Protein AF-A0A1F2Q9X8-F1 (afdb_monomer_lite)

Foldseek 3Di:
DQDADDDPPDDDFQAWEKKKKKKFFKWFADVVLRDIDTDIWIWIFGQDPQDTDLVPIDTADCVPPVHDPPDPDPSRYDDDYDDDPVNQVVSVVSNLVPDFFKKKAQPVVSDIDDSPDDLVNQLVVQLVVVQVVCVVVVHDPPDSVVSSVSSNPMDMGTDDPVRMDTPDMDMDMDIGRVPDDHDHPPPPPVPPPDDDDDD

pLDDT: mean 77.61, std 18.29, range [26.11, 95.06]

Secondary structure (DSSP, 8-state):
-PPP----SSSPPS-EEEEEEEEEEEEEEEGGGTEEEEEEEEEEEEEETTEE-GGG-EE--HHHH----SSPPGGGB-S-----HHHHHHHHHHHHHH---EEEEETTTTEEPPTT--HHHHHHHHHHHHHHHHHHTT-----HHHHHHHHH--EEEEPPGGGEEEEEEEEEEEEEETT----PPPP-GGG--------

Radius of gyration: 21.14 Å; chains: 1; bounding box: 53×51×53 Å

Sequence (199 aa):
MPRVVSTPAGTPPTSYRPWVEVAALVRMSIATWGSSDETWVHWAVPVVEETLNPDGAVPFDPGRRAAFPGDPAPELRGGEVTIDESIAAGLCQALHERWEPQVHYHPVLRLGSRLDESGEEFRQRCASVFSRVARERGGAASDHEARARLAAAFESRAVTGNELEVLHWRVGVGWYPAGVGPAPAPRDPLMHDEPGAGA

Structure (mmCIF, N/CA/C/O backbone):
data_AF-A0A1F2Q9X8-F1
#
_entry.id   AF-A0A1F2Q9X8-F1
#
loop_
_atom_site.group_PDB
_atom_site.id
_atom_site.type_symbol
_atom_site.label_atom_id
_atom_site.label_alt_id
_atom_site.label_comp_id
_atom_site.label_asym_id
_atom_site.label_entity_id
_atom_site.label_seq_id
_atom_site.pdbx_PDB_ins_code
_atom_site.Cartn_x
_atom_site.Cartn_y
_atom_site.Cartn_z
_atom_site.occupancy
_atom_site.B_iso_or_equiv
_atom_site.auth_seq_id
_atom_site.auth_comp_id
_atom_site.auth_asym_id
_atom_site.auth_atom_id
_atom_site.pdbx_PDB_model_num
ATOM 1 N N . MET A 1 1 ? -6.961 -9.942 -18.132 1.00 26.11 1 MET A N 1
ATOM 2 C CA . MET A 1 1 ? -7.199 -9.203 -19.391 1.00 26.11 1 MET A CA 1
ATOM 3 C C . MET A 1 1 ? -6.976 -7.729 -19.110 1.00 26.11 1 MET A C 1
ATOM 5 O O . MET A 1 1 ? -7.612 -7.251 -18.174 1.00 26.11 1 MET A O 1
ATOM 9 N N . PRO A 1 2 ? -6.076 -7.028 -19.818 1.00 29.62 2 PRO A N 1
ATOM 10 C CA . PRO A 1 2 ? -5.866 -5.607 -19.572 1.00 29.62 2 PRO A CA 1
ATOM 11 C C . PRO A 1 2 ? -7.130 -4.843 -19.980 1.00 29.62 2 PRO A C 1
ATOM 13 O O . PRO A 1 2 ? -7.636 -5.020 -21.089 1.00 29.62 2 PRO A O 1
ATOM 16 N N . ARG A 1 3 ? -7.679 -4.057 -19.050 1.00 29.89 3 ARG A N 1
ATOM 17 C CA . ARG A 1 3 ? -8.812 -3.158 -19.290 1.00 29.89 3 ARG A CA 1
ATOM 18 C C . ARG A 1 3 ? -8.293 -1.872 -19.936 1.00 29.89 3 ARG A C 1
ATOM 20 O O . ARG A 1 3 ? -7.315 -1.294 -19.480 1.00 29.89 3 ARG A O 1
ATOM 27 N N . VAL A 1 4 ? -8.967 -1.444 -20.998 1.00 30.84 4 VAL A N 1
ATOM 28 C CA . VAL A 1 4 ? -8.785 -0.146 -21.665 1.00 30.84 4 VAL A CA 1
ATOM 29 C C . VAL A 1 4 ? -9.334 0.968 -20.753 1.00 30.84 4 VAL A C 1
ATOM 31 O O . VAL A 1 4 ? -10.353 0.737 -20.103 1.00 30.84 4 VAL A O 1
ATOM 34 N N . VAL A 1 5 ? -8.710 2.158 -20.719 1.00 38.91 5 VAL A N 1
ATOM 35 C CA . VAL A 1 5 ? -9.303 3.459 -21.139 1.00 38.91 5 VAL A CA 1
ATOM 36 C C . VAL A 1 5 ? -8.500 4.687 -20.645 1.00 38.91 5 VAL A C 1
ATOM 38 O O . VAL A 1 5 ? -8.197 4.836 -19.467 1.00 38.91 5 VAL A O 1
ATOM 41 N N . SER A 1 6 ? -8.290 5.590 -21.616 1.00 33.72 6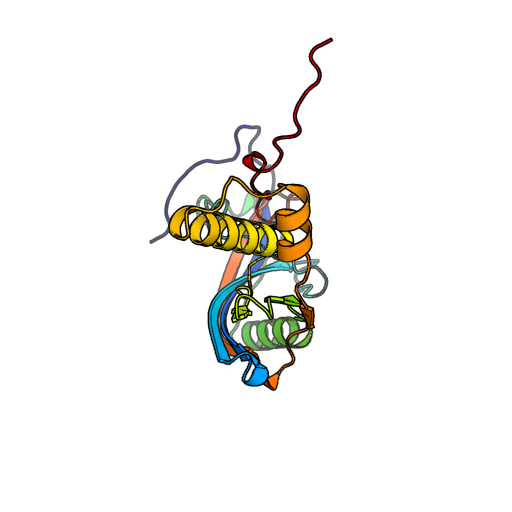 SER A N 1
ATOM 42 C CA . SER A 1 6 ? -7.906 7.015 -21.602 1.00 33.72 6 SER A CA 1
ATOM 43 C C . SER A 1 6 ? -6.490 7.410 -21.170 1.00 33.72 6 SER A C 1
ATOM 45 O O . SER A 1 6 ? -6.178 7.520 -19.989 1.00 33.72 6 SER A O 1
ATOM 47 N N . THR A 1 7 ? -5.688 7.781 -22.174 1.00 45.12 7 THR A N 1
ATOM 48 C CA . THR A 1 7 ? -4.652 8.816 -22.066 1.00 45.12 7 THR A CA 1
ATOM 49 C C . THR A 1 7 ? -5.160 9.999 -21.226 1.00 45.12 7 THR A C 1
ATOM 51 O O . THR A 1 7 ? -6.318 10.395 -21.397 1.00 45.12 7 THR A O 1
ATOM 54 N N . PRO A 1 8 ? -4.337 10.594 -20.341 1.00 46.47 8 PRO A N 1
ATOM 55 C CA . PRO A 1 8 ? -4.728 11.814 -19.645 1.00 46.47 8 PRO A CA 1
ATOM 56 C C . PRO A 1 8 ? -5.152 12.874 -20.668 1.00 46.47 8 PRO A C 1
ATOM 58 O O . PRO A 1 8 ? -4.522 13.015 -21.717 1.00 46.47 8 PRO A O 1
ATOM 61 N N . ALA A 1 9 ? -6.237 13.597 -20.383 1.00 49.91 9 ALA A N 1
ATOM 62 C CA . ALA A 1 9 ? -6.675 14.715 -21.209 1.00 49.91 9 ALA A CA 1
ATOM 63 C C . ALA A 1 9 ? -5.534 15.745 -21.291 1.00 49.91 9 ALA A C 1
ATOM 65 O O . ALA A 1 9 ? -5.211 16.392 -20.297 1.00 49.91 9 ALA A O 1
ATOM 66 N N . GLY A 1 10 ? -4.885 15.852 -22.451 1.00 60.56 10 GLY A N 1
ATOM 67 C CA . GLY A 1 10 ? -3.727 16.722 -22.636 1.00 60.56 10 GLY A CA 1
ATOM 68 C C . GLY A 1 10 ? -2.821 16.297 -23.788 1.00 60.56 10 GLY A C 1
ATOM 69 O O . GLY A 1 10 ? -3.144 15.400 -24.569 1.00 60.56 10 GLY A O 1
ATOM 70 N N . THR A 1 11 ? -1.679 16.974 -23.895 1.00 63.84 11 THR A N 1
ATOM 71 C CA . THR A 1 11 ? -0.637 16.654 -24.875 1.00 63.84 11 THR A CA 1
ATOM 72 C C . THR A 1 11 ? -0.064 15.264 -24.582 1.00 63.84 11 THR A C 1
ATOM 74 O O . THR A 1 11 ? 0.320 15.007 -23.438 1.00 63.84 11 THR A O 1
ATOM 77 N N . PRO A 1 12 ? 0.018 14.364 -25.578 1.00 69.81 12 PRO A N 1
ATOM 78 C CA . PRO A 1 12 ? 0.614 13.051 -25.383 1.00 69.81 12 PRO A CA 1
ATOM 79 C C . PRO A 1 12 ? 2.075 13.181 -24.915 1.00 69.81 12 PRO A C 1
ATOM 81 O O . PRO A 1 12 ? 2.803 14.036 -25.430 1.00 69.81 12 PRO A O 1
ATOM 84 N N . PRO A 1 13 ? 2.523 12.347 -23.959 1.00 74.31 13 PRO A N 1
ATOM 85 C CA . PRO A 1 13 ? 3.913 12.329 -23.522 1.00 74.31 13 PRO A CA 1
ATOM 86 C C . PRO A 1 13 ? 4.869 12.064 -24.684 1.00 74.31 13 PRO A C 1
ATOM 88 O O . PRO A 1 13 ? 4.611 11.209 -25.530 1.00 74.31 13 PRO A O 1
ATOM 91 N N . THR A 1 14 ? 6.003 12.760 -24.687 1.00 83.50 14 THR A N 1
ATOM 92 C CA . THR A 1 14 ? 7.073 12.573 -25.680 1.00 83.50 14 THR A CA 1
ATOM 93 C C . THR A 1 14 ? 8.044 11.453 -25.310 1.00 83.50 14 THR A C 1
ATOM 95 O O . THR A 1 14 ? 8.838 11.038 -26.145 1.00 83.50 14 THR A O 1
ATOM 98 N N . SER A 1 15 ? 8.003 10.966 -24.066 1.00 86.75 15 SER A N 1
ATOM 99 C CA . SER A 1 15 ? 8.780 9.814 -23.602 1.00 86.75 15 SER A CA 1
ATOM 100 C C . SER A 1 15 ? 8.161 9.184 -22.354 1.00 86.75 15 SER A C 1
ATOM 102 O O . SER A 1 15 ? 7.443 9.846 -21.597 1.00 86.75 15 SER A O 1
ATOM 104 N N . TYR A 1 16 ? 8.471 7.908 -22.137 1.00 86.44 16 TYR A N 1
ATOM 105 C CA . TYR A 1 16 ? 8.069 7.121 -20.976 1.00 86.44 16 TYR A CA 1
ATOM 106 C C . TYR A 1 16 ? 9.296 6.513 -20.294 1.00 86.44 16 TYR A C 1
ATOM 108 O O . TYR A 1 16 ? 10.281 6.188 -20.954 1.00 86.44 16 TYR A O 1
ATOM 116 N N . ARG A 1 17 ? 9.238 6.334 -18.975 1.00 86.94 17 ARG A N 1
ATOM 117 C CA . ARG A 1 17 ? 10.251 5.637 -18.174 1.00 86.94 17 ARG A CA 1
ATOM 118 C C . ARG A 1 17 ? 9.634 4.403 -17.514 1.00 86.94 17 ARG A C 1
ATOM 120 O O . ARG A 1 17 ? 8.474 4.479 -17.093 1.00 86.94 17 ARG A O 1
ATOM 127 N N . PRO A 1 18 ? 10.378 3.294 -17.407 1.00 88.31 18 PRO A N 1
ATOM 128 C CA . PRO A 1 18 ? 9.877 2.115 -16.729 1.00 88.31 18 PRO A CA 1
ATOM 129 C C . PRO A 1 18 ? 9.867 2.323 -15.209 1.00 88.31 18 PRO A C 1
ATOM 131 O O . PRO A 1 18 ? 10.746 2.967 -14.635 1.00 88.31 18 PRO A O 1
ATOM 134 N N . TRP A 1 19 ? 8.860 1.749 -14.568 1.00 89.94 19 TRP A N 1
ATOM 135 C CA . TRP A 1 19 ? 8.753 1.540 -13.128 1.00 89.94 19 TRP A CA 1
ATOM 136 C C . TRP A 1 19 ? 8.432 0.069 -12.892 1.00 89.94 19 TRP A C 1
ATOM 138 O O . TRP A 1 19 ? 7.758 -0.559 -13.709 1.00 89.94 19 TRP A O 1
ATOM 148 N N . VAL A 1 20 ? 8.884 -0.480 -11.771 1.00 90.81 20 VAL A N 1
ATOM 149 C CA . VAL A 1 20 ? 8.505 -1.831 -11.353 1.00 90.81 20 VAL A CA 1
ATOM 150 C C . VAL A 1 20 ? 7.366 -1.745 -10.357 1.00 90.81 20 VAL A C 1
ATOM 152 O O . VAL A 1 20 ? 7.518 -1.204 -9.266 1.00 90.81 20 VAL A O 1
ATOM 155 N N . GLU A 1 21 ? 6.217 -2.275 -10.743 1.00 90.38 21 GLU A N 1
ATOM 156 C CA . GLU A 1 21 ? 5.037 -2.376 -9.900 1.00 90.38 21 GLU A CA 1
ATOM 157 C C . GLU A 1 21 ? 5.093 -3.677 -9.107 1.00 90.38 21 GLU A C 1
ATOM 159 O O . GLU A 1 21 ? 5.228 -4.764 -9.669 1.00 90.38 21 GLU A O 1
ATOM 164 N N . VAL A 1 22 ? 4.970 -3.562 -7.791 1.00 91.75 22 VAL A N 1
ATOM 165 C CA . VAL A 1 22 ? 4.946 -4.673 -6.848 1.00 91.75 22 VAL A CA 1
ATOM 166 C C . VAL A 1 22 ? 3.608 -4.655 -6.127 1.00 91.75 22 VAL A C 1
ATOM 168 O O . VAL A 1 22 ? 3.220 -3.643 -5.548 1.00 91.75 22 VAL A O 1
ATOM 171 N N . ALA A 1 23 ? 2.900 -5.778 -6.149 1.00 91.50 23 ALA A N 1
ATOM 172 C CA . ALA A 1 23 ? 1.697 -5.993 -5.362 1.00 91.50 23 ALA A CA 1
ATOM 173 C C . ALA A 1 23 ? 1.901 -7.180 -4.423 1.00 91.50 23 ALA A C 1
ATOM 175 O O . ALA A 1 23 ? 2.377 -8.234 -4.850 1.00 91.50 23 ALA A O 1
ATOM 176 N N . ALA A 1 24 ? 1.495 -7.028 -3.167 1.00 91.81 24 ALA A N 1
ATOM 177 C CA . ALA A 1 24 ? 1.536 -8.098 -2.184 1.00 91.81 24 ALA A CA 1
ATOM 178 C C . ALA A 1 24 ? 0.155 -8.315 -1.578 1.00 91.81 24 ALA A C 1
ATOM 180 O O . ALA A 1 24 ? -0.493 -7.357 -1.160 1.00 91.81 24 ALA A O 1
ATOM 181 N N . LEU A 1 25 ? -0.279 -9.572 -1.510 1.00 92.19 25 LEU A N 1
ATOM 182 C CA . LEU A 1 25 ? -1.383 -9.956 -0.640 1.00 92.19 25 LEU A CA 1
ATOM 183 C C . LEU A 1 25 ? -0.800 -10.219 0.741 1.00 92.19 25 LEU A C 1
ATOM 185 O O . LEU A 1 25 ? 0.011 -11.134 0.905 1.00 92.19 25 LEU A O 1
ATOM 189 N N . VAL A 1 26 ? -1.214 -9.423 1.717 1.00 92.50 26 VAL A N 1
ATOM 190 C CA . VAL A 1 26 ? -0.676 -9.465 3.073 1.00 92.50 26 VAL A CA 1
ATOM 191 C C . VAL A 1 26 ? -1.793 -9.780 4.042 1.00 92.50 26 VAL A C 1
ATOM 193 O O . VAL A 1 26 ? -2.849 -9.150 4.010 1.00 92.50 26 VAL A O 1
ATOM 196 N N . ARG A 1 27 ? -1.531 -10.736 4.929 1.00 93.19 27 ARG A N 1
ATOM 197 C CA . ARG A 1 27 ? -2.347 -10.990 6.105 1.00 93.19 27 ARG A CA 1
ATOM 198 C C . ARG A 1 27 ? -1.728 -10.288 7.298 1.00 93.19 27 ARG A C 1
ATOM 200 O O . ARG A 1 27 ? -0.599 -10.579 7.685 1.00 93.19 27 ARG A O 1
ATOM 207 N N . MET A 1 28 ? -2.496 -9.404 7.912 1.00 93.31 28 MET A N 1
ATOM 208 C CA . MET A 1 28 ? -2.187 -8.856 9.222 1.00 93.31 28 MET A CA 1
ATOM 209 C C . MET A 1 28 ? -2.896 -9.687 10.291 1.00 93.31 28 MET A C 1
ATOM 211 O O . MET A 1 28 ? -4.086 -9.972 10.166 1.00 93.31 28 MET A O 1
ATOM 215 N N . SER A 1 29 ? -2.192 -10.045 11.364 1.00 92.75 29 SER A N 1
ATOM 216 C CA . SER A 1 29 ? -2.778 -10.723 12.525 1.00 92.75 29 SER A CA 1
ATOM 217 C C . SER A 1 29 ? -2.257 -10.126 13.828 1.00 92.75 29 SER A C 1
ATOM 219 O O . SER A 1 29 ? -1.086 -10.270 14.165 1.00 92.75 29 SER A O 1
ATOM 221 N N . ILE A 1 30 ? -3.147 -9.487 14.593 1.00 91.00 30 ILE A N 1
ATOM 222 C CA . ILE A 1 30 ? -2.820 -8.856 15.876 1.00 91.00 30 ILE A CA 1
ATOM 223 C C . ILE A 1 30 ? -3.586 -9.564 16.989 1.00 91.00 30 ILE A C 1
ATOM 225 O O . ILE A 1 30 ? -4.758 -9.281 17.257 1.00 91.00 30 ILE A O 1
ATOM 229 N N . ALA A 1 31 ? -2.900 -10.489 17.662 1.00 89.38 31 ALA A N 1
ATOM 230 C CA . ALA A 1 31 ? -3.495 -11.353 18.679 1.00 89.38 31 ALA A CA 1
ATOM 231 C C . ALA A 1 31 ? -4.091 -10.568 19.860 1.00 89.38 31 ALA A C 1
ATOM 233 O O . ALA A 1 31 ? -5.178 -10.896 20.329 1.00 89.38 31 ALA A O 1
ATOM 234 N N . THR A 1 32 ? -3.426 -9.498 20.307 1.00 88.81 32 THR A N 1
ATOM 235 C CA . THR A 1 32 ? -3.889 -8.656 21.427 1.00 88.81 32 THR A CA 1
ATOM 236 C C . THR A 1 32 ? -5.201 -7.928 21.136 1.00 88.81 32 THR A C 1
ATOM 238 O O . THR A 1 32 ? -5.925 -7.582 22.067 1.00 88.81 32 THR A O 1
ATOM 241 N N . TRP A 1 33 ? -5.530 -7.719 19.861 1.00 88.75 33 TRP A N 1
ATOM 242 C CA . TRP A 1 33 ? -6.776 -7.090 19.418 1.00 88.75 33 TRP A CA 1
ATOM 243 C C . TRP A 1 33 ? -7.804 -8.109 18.916 1.00 88.75 33 TRP A C 1
ATOM 245 O O . TRP A 1 33 ? -8.942 -7.737 18.643 1.00 88.75 33 TRP A O 1
ATOM 255 N N . GLY A 1 34 ? -7.418 -9.384 18.784 1.00 86.44 34 GLY A N 1
ATOM 256 C CA . GLY A 1 34 ? -8.249 -10.414 18.159 1.00 86.44 34 GLY A CA 1
ATOM 257 C C . GLY A 1 34 ? -8.612 -10.082 16.708 1.00 86.44 34 GLY A C 1
ATOM 258 O O . GLY A 1 34 ? -9.693 -10.448 16.257 1.00 86.44 34 GLY A O 1
ATOM 259 N N . SER A 1 35 ? -7.742 -9.349 16.005 1.00 84.31 35 SER A N 1
ATOM 260 C CA . SER A 1 35 ? -7.996 -8.837 14.656 1.00 84.31 35 SER A CA 1
ATOM 261 C C . SER A 1 35 ? -7.136 -9.569 13.634 1.00 84.31 35 SER A C 1
ATOM 263 O O . SER A 1 35 ? -5.932 -9.733 13.842 1.00 84.31 35 SER A O 1
ATOM 265 N N . SER A 1 36 ? -7.748 -9.965 12.520 1.00 89.38 36 SER A N 1
ATOM 266 C CA . SER A 1 36 ? -7.051 -10.463 11.338 1.00 89.38 36 SER A CA 1
ATOM 267 C C . SER A 1 36 ? -7.702 -9.879 10.092 1.00 89.38 36 SER A C 1
ATOM 269 O O . SER A 1 36 ? -8.929 -9.802 10.023 1.00 89.38 36 SER A O 1
ATOM 271 N N . ASP A 1 37 ? -6.877 -9.425 9.159 1.00 89.69 37 ASP A N 1
ATOM 272 C CA . ASP A 1 37 ? -7.316 -8.792 7.920 1.00 89.69 37 ASP A CA 1
ATOM 273 C C . ASP A 1 37 ? -6.372 -9.175 6.782 1.00 89.69 37 ASP A C 1
ATOM 275 O O . ASP A 1 37 ? -5.172 -9.362 6.998 1.00 89.69 37 ASP A O 1
ATOM 279 N N . GLU A 1 38 ? -6.916 -9.298 5.577 1.00 92.75 38 GLU A N 1
ATOM 280 C CA . GLU A 1 38 ? -6.146 -9.553 4.363 1.00 92.75 38 GLU A CA 1
ATOM 281 C C . GLU A 1 38 ? -6.354 -8.395 3.400 1.00 92.75 38 GLU A C 1
ATOM 283 O O . GLU A 1 38 ? -7.486 -8.084 3.029 1.00 92.75 38 GLU A O 1
ATOM 288 N N . THR A 1 39 ? -5.259 -7.777 2.966 1.00 89.38 39 THR A N 1
ATOM 289 C CA . THR A 1 39 ? -5.324 -6.669 2.017 1.00 89.38 39 THR A CA 1
ATOM 290 C C . THR A 1 39 ? -4.264 -6.785 0.938 1.00 89.38 39 THR A C 1
ATOM 292 O O . THR A 1 39 ? -3.212 -7.405 1.122 1.00 89.38 39 THR A O 1
ATOM 295 N N . TRP A 1 40 ? -4.549 -6.159 -0.197 1.00 88.56 40 TRP A N 1
ATOM 296 C CA . TRP A 1 40 ? -3.552 -5.931 -1.224 1.00 88.56 40 TRP A CA 1
ATOM 297 C C . TRP A 1 40 ? -2.867 -4.595 -0.984 1.00 88.56 40 TRP A C 1
ATOM 299 O O . TRP A 1 40 ? -3.512 -3.555 -0.887 1.00 88.56 40 TRP A O 1
ATOM 309 N N . VAL A 1 41 ? -1.544 -4.634 -0.929 1.00 87.88 41 VAL A N 1
ATOM 310 C CA . VAL A 1 41 ? -0.685 -3.453 -0.854 1.00 87.88 41 VAL A CA 1
ATOM 311 C C . VAL A 1 41 ? 0.148 -3.356 -2.120 1.00 87.88 41 VAL A C 1
ATOM 313 O O . VAL A 1 41 ? 0.494 -4.366 -2.739 1.00 87.88 41 VAL A O 1
ATOM 316 N N . HIS A 1 42 ? 0.424 -2.125 -2.533 1.00 88.62 42 HIS A N 1
ATOM 317 C CA . HIS A 1 42 ? 0.932 -1.826 -3.862 1.00 88.62 42 HIS A CA 1
ATOM 318 C C . HIS A 1 42 ? 2.014 -0.756 -3.789 1.00 88.62 42 HIS A C 1
ATOM 320 O O . HIS A 1 42 ? 1.795 0.321 -3.233 1.00 88.62 42 HIS A O 1
ATOM 326 N N . TRP A 1 43 ? 3.154 -1.037 -4.412 1.00 90.69 43 TRP A N 1
ATOM 327 C CA . TRP A 1 43 ? 4.267 -0.109 -4.562 1.00 90.69 43 TRP A CA 1
ATOM 328 C C . TRP A 1 43 ? 4.690 -0.025 -6.011 1.00 90.69 43 TRP A C 1
ATOM 330 O O . TRP A 1 43 ? 4.670 -1.017 -6.733 1.00 90.69 43 TRP A O 1
ATOM 340 N N . ALA A 1 44 ? 5.140 1.146 -6.421 1.00 90.44 44 ALA A N 1
ATOM 341 C CA . ALA A 1 44 ? 5.840 1.306 -7.674 1.00 90.44 44 ALA A CA 1
ATOM 342 C C . ALA A 1 44 ? 7.244 1.828 -7.394 1.00 90.44 44 ALA A C 1
ATOM 344 O O . ALA A 1 44 ? 7.433 2.785 -6.643 1.00 90.44 44 ALA A O 1
ATOM 345 N N . VAL A 1 45 ? 8.226 1.171 -7.996 1.00 92.31 45 VAL A N 1
ATOM 346 C CA . VAL A 1 45 ? 9.650 1.366 -7.748 1.00 92.31 45 VAL A CA 1
ATOM 347 C C . VAL A 1 45 ? 10.272 1.995 -8.992 1.00 92.31 45 VAL A C 1
ATOM 349 O O . VAL A 1 45 ? 10.148 1.425 -10.081 1.00 92.31 45 VAL A O 1
ATOM 352 N N . PRO A 1 46 ? 10.922 3.161 -8.875 1.00 91.25 46 PRO A N 1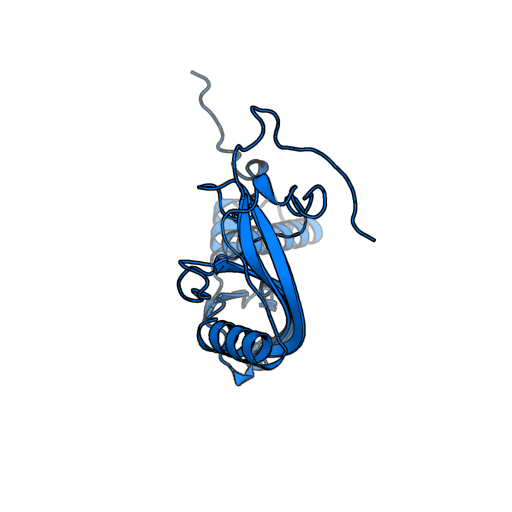
ATOM 353 C CA . PRO A 1 46 ? 11.523 3.813 -10.023 1.00 91.25 46 PRO A CA 1
ATOM 354 C C . PRO A 1 46 ? 12.734 3.030 -10.521 1.00 91.25 46 PRO A C 1
ATOM 356 O O . PRO A 1 46 ? 13.533 2.513 -9.735 1.00 91.25 46 PRO A O 1
ATOM 359 N N . VAL A 1 47 ? 12.890 3.005 -11.843 1.00 90.31 47 VAL A N 1
ATOM 360 C CA . VAL A 1 47 ? 14.126 2.584 -12.501 1.00 90.31 47 VAL A CA 1
ATOM 361 C C . VAL A 1 47 ? 14.931 3.840 -12.824 1.00 90.31 47 VAL A C 1
ATOM 363 O O . VAL A 1 47 ? 14.497 4.686 -13.610 1.00 90.31 47 VAL A O 1
ATOM 366 N N . VAL A 1 48 ? 16.098 3.980 -12.203 1.00 85.44 48 VAL A N 1
ATOM 367 C CA . VAL A 1 48 ? 17.018 5.108 -12.387 1.00 85.44 48 VAL A CA 1
ATOM 368 C C . VAL A 1 48 ? 18.308 4.557 -12.969 1.00 85.44 48 VAL A C 1
ATOM 370 O O . VAL A 1 48 ? 18.909 3.678 -12.364 1.00 85.44 48 VAL A O 1
ATOM 373 N N . GLU A 1 49 ? 18.711 5.045 -14.147 1.00 84.19 49 GLU A N 1
ATOM 374 C CA . GLU A 1 49 ? 19.933 4.576 -14.828 1.00 84.19 49 GLU A CA 1
ATOM 375 C C . GLU A 1 49 ? 19.987 3.037 -14.921 1.00 84.19 49 GLU A C 1
ATOM 377 O O . GLU A 1 49 ? 20.974 2.409 -14.556 1.00 84.19 49 GLU A O 1
ATOM 382 N N . GLU A 1 50 ? 18.868 2.429 -15.341 1.00 82.62 50 GLU A N 1
ATOM 383 C CA . GLU A 1 50 ? 18.697 0.967 -15.490 1.00 82.62 50 GLU A CA 1
ATOM 384 C C . GLU A 1 50 ? 18.767 0.170 -14.173 1.00 82.62 50 GLU A C 1
ATOM 386 O O . GLU A 1 50 ? 18.686 -1.056 -14.172 1.00 82.62 50 GLU A O 1
ATOM 391 N N . THR A 1 51 ? 18.833 0.856 -13.031 1.00 88.00 51 THR A N 1
ATOM 392 C CA . THR A 1 51 ? 18.891 0.248 -11.701 1.00 88.00 51 THR A CA 1
ATOM 393 C C . THR A 1 51 ? 17.590 0.484 -10.941 1.00 88.00 51 THR A C 1
ATOM 395 O O . THR A 1 51 ? 17.011 1.573 -10.972 1.00 88.00 51 THR A O 1
ATOM 398 N N . LEU A 1 52 ? 17.113 -0.540 -10.231 1.00 91.38 52 LEU A N 1
ATOM 399 C CA . LEU A 1 52 ? 15.981 -0.391 -9.320 1.00 91.38 52 LEU A CA 1
ATOM 400 C C . LEU A 1 52 ? 16.377 0.473 -8.131 1.00 91.38 52 LEU A C 1
ATOM 402 O O . LEU A 1 52 ? 17.399 0.226 -7.493 1.00 91.38 52 LEU A O 1
ATOM 406 N N . ASN A 1 53 ? 15.525 1.433 -7.791 1.00 91.94 53 ASN A N 1
ATOM 407 C CA . ASN A 1 53 ? 15.702 2.271 -6.615 1.00 91.94 53 ASN A CA 1
ATOM 408 C C . ASN A 1 53 ? 14.558 2.042 -5.606 1.00 91.94 53 ASN A C 1
ATOM 410 O O . ASN A 1 53 ? 13.580 2.794 -5.618 1.00 91.94 53 ASN A O 1
ATOM 414 N N . PRO A 1 54 ? 14.660 1.026 -4.720 1.00 91.56 54 PRO A N 1
ATOM 415 C CA . PRO A 1 54 ? 13.657 0.754 -3.688 1.00 91.56 54 PRO A CA 1
ATOM 416 C C . PRO A 1 54 ? 13.431 1.922 -2.721 1.00 91.56 54 PRO A C 1
ATOM 418 O O . PRO A 1 54 ? 12.337 2.051 -2.185 1.00 91.56 54 PRO A O 1
ATOM 421 N N . ASP A 1 55 ? 14.424 2.795 -2.517 1.00 89.44 55 ASP A N 1
ATOM 422 C CA . ASP A 1 55 ? 14.280 3.992 -1.675 1.00 89.44 55 ASP A CA 1
ATOM 423 C C . ASP A 1 55 ? 13.349 5.040 -2.294 1.00 89.44 55 ASP A C 1
ATOM 425 O O . ASP A 1 55 ? 12.769 5.863 -1.590 1.00 89.44 55 ASP A O 1
ATOM 429 N N . GLY A 1 56 ? 13.173 4.997 -3.616 1.00 88.88 56 GLY A N 1
ATOM 430 C CA . GLY A 1 56 ? 12.201 5.810 -4.337 1.00 88.88 56 GLY A CA 1
ATOM 431 C C . GLY A 1 56 ? 10.820 5.165 -4.461 1.00 88.88 56 GLY A C 1
ATOM 432 O O . GLY A 1 56 ? 9.995 5.687 -5.211 1.00 88.88 56 GLY A O 1
ATOM 433 N N . ALA A 1 57 ? 10.570 4.026 -3.804 1.00 90.81 57 ALA A N 1
ATOM 434 C CA . ALA A 1 57 ? 9.296 3.326 -3.907 1.00 90.81 57 ALA A CA 1
ATOM 435 C C . ALA A 1 57 ? 8.142 4.186 -3.376 1.00 90.81 57 ALA A C 1
ATOM 437 O O . ALA A 1 57 ? 8.205 4.737 -2.277 1.00 90.81 57 ALA A O 1
ATOM 438 N N . VAL A 1 58 ? 7.057 4.260 -4.145 1.00 87.69 58 VAL A N 1
ATOM 439 C CA . VAL A 1 58 ? 5.850 5.000 -3.762 1.00 87.69 58 VAL A CA 1
ATOM 440 C C . VAL A 1 58 ? 4.658 4.058 -3.641 1.00 87.69 58 VAL A C 1
ATOM 442 O O . VAL A 1 58 ? 4.483 3.194 -4.505 1.00 87.69 58 VAL A O 1
ATOM 445 N N . PRO A 1 59 ? 3.812 4.206 -2.606 1.00 85.38 59 PRO A N 1
ATOM 446 C CA . PRO A 1 59 ? 2.535 3.515 -2.575 1.00 85.38 59 PRO A CA 1
ATOM 447 C C . PRO A 1 59 ? 1.630 4.065 -3.683 1.00 85.38 59 PRO A C 1
ATOM 449 O O . PRO A 1 59 ? 1.589 5.276 -3.924 1.00 85.38 59 PRO A O 1
ATOM 452 N N . PHE A 1 60 ? 0.886 3.190 -4.353 1.00 77.62 60 PHE A N 1
ATOM 453 C CA . PHE A 1 60 ? -0.057 3.593 -5.398 1.00 77.62 60 PHE A CA 1
ATOM 454 C C . PHE A 1 60 ? -1.344 2.773 -5.327 1.00 77.62 60 PHE A C 1
ATOM 456 O O . PHE A 1 60 ? -1.359 1.686 -4.769 1.00 77.62 60 PHE A O 1
ATOM 463 N N . ASP A 1 61 ? -2.432 3.292 -5.893 1.00 72.25 61 ASP A N 1
ATOM 464 C CA . ASP A 1 61 ? -3.671 2.528 -6.056 1.00 72.25 61 ASP A CA 1
ATOM 465 C C . ASP A 1 61 ? -3.776 2.040 -7.509 1.00 72.25 61 ASP A C 1
ATOM 467 O O . ASP A 1 61 ? -3.862 2.869 -8.431 1.00 72.25 61 ASP A O 1
ATOM 471 N N . PRO A 1 62 ? -3.792 0.717 -7.755 1.00 64.75 62 PRO A N 1
ATOM 472 C CA . PRO A 1 62 ? -3.951 0.184 -9.104 1.00 64.75 62 PRO A CA 1
ATOM 473 C C . PRO A 1 62 ? -5.333 0.509 -9.703 1.00 64.75 62 PRO A C 1
ATOM 475 O O . PRO A 1 62 ? -5.494 0.492 -10.923 1.00 64.75 62 PRO A O 1
ATOM 478 N N . GLY A 1 63 ? -6.330 0.834 -8.870 1.00 54.72 63 GLY A N 1
ATOM 479 C CA . GLY A 1 63 ? -7.748 0.966 -9.205 1.00 54.72 63 GLY A CA 1
ATOM 480 C C . GLY A 1 63 ? -8.178 2.237 -9.941 1.00 54.72 63 GLY A C 1
ATOM 481 O O . GLY A 1 63 ? -9.318 2.290 -10.407 1.00 54.72 63 GLY A O 1
ATOM 482 N N . ARG A 1 64 ? -7.316 3.251 -10.110 1.00 45.94 64 ARG A N 1
ATOM 483 C CA . ARG A 1 64 ? -7.678 4.474 -10.869 1.00 45.94 64 ARG A CA 1
ATOM 484 C C . ARG A 1 64 ? -6.647 4.980 -11.877 1.00 45.94 64 ARG A C 1
ATOM 486 O O . ARG A 1 64 ? -6.957 5.918 -12.608 1.00 45.94 64 ARG A O 1
ATOM 493 N N . ARG A 1 65 ? -5.451 4.385 -11.959 1.00 46.38 65 ARG A N 1
ATOM 494 C CA . ARG A 1 65 ? -4.400 4.831 -12.900 1.00 46.38 65 ARG A CA 1
ATOM 495 C C . ARG A 1 65 ? -3.729 3.736 -13.724 1.00 46.38 65 ARG A C 1
ATOM 497 O O . ARG A 1 65 ? -3.007 4.080 -14.653 1.00 46.38 65 ARG A O 1
ATOM 504 N N . ALA A 1 66 ? -3.993 2.453 -13.474 1.00 39.22 66 ALA A N 1
ATOM 505 C CA . ALA A 1 66 ? -3.455 1.382 -14.313 1.00 39.22 66 ALA A CA 1
ATOM 506 C C . ALA A 1 66 ? -4.284 1.220 -15.603 1.00 39.22 66 ALA A C 1
ATOM 508 O O . ALA A 1 66 ? -4.969 0.222 -15.820 1.00 39.22 66 ALA A O 1
ATOM 509 N N . ALA A 1 67 ? -4.241 2.243 -16.455 1.00 48.31 67 ALA A N 1
ATOM 510 C CA . ALA A 1 67 ? -4.718 2.205 -17.829 1.00 48.31 67 ALA A CA 1
ATOM 511 C C . ALA A 1 67 ? -3.586 2.695 -18.738 1.00 48.31 67 ALA A C 1
ATOM 513 O O . ALA A 1 67 ? -3.618 3.810 -19.254 1.00 48.31 67 ALA A O 1
ATOM 514 N N . PHE A 1 68 ? -2.554 1.867 -18.912 1.00 50.62 68 PHE A N 1
ATOM 515 C CA . PHE A 1 68 ? -1.525 2.126 -19.915 1.00 50.62 68 PHE A CA 1
ATOM 516 C C . PHE A 1 68 ? -1.909 1.458 -21.241 1.00 50.62 68 PHE A C 1
ATOM 518 O O . PHE A 1 68 ? -2.406 0.326 -21.236 1.00 50.62 68 PHE A O 1
ATOM 525 N N . PRO A 1 69 ? -1.734 2.147 -22.381 1.00 50.94 69 PRO A N 1
ATOM 526 C CA . PRO A 1 69 ? -2.019 1.614 -23.707 1.00 50.94 69 PRO A CA 1
ATOM 527 C C . PRO A 1 69 ? -0.964 0.568 -24.095 1.00 50.94 69 PRO A C 1
ATOM 529 O O . PRO A 1 69 ? -0.142 0.824 -24.959 1.00 50.94 69 PRO A O 1
ATOM 532 N N . GLY A 1 70 ? -0.952 -0.597 -23.441 1.00 57.91 70 GLY A N 1
ATOM 533 C CA . GLY A 1 70 ? 0.118 -1.581 -23.631 1.00 57.91 70 GLY A CA 1
ATOM 534 C C . GLY A 1 70 ? 1.509 -0.965 -23.440 1.00 57.91 70 GLY A C 1
ATOM 535 O O . GLY A 1 70 ? 1.659 0.075 -22.793 1.00 57.91 70 GLY A O 1
ATOM 536 N N . ASP A 1 71 ? 2.530 -1.597 -24.011 1.00 70.00 71 ASP A N 1
ATOM 537 C CA . ASP A 1 71 ? 3.852 -0.984 -24.032 1.00 70.00 71 ASP A CA 1
ATOM 538 C C . ASP A 1 71 ? 3.870 0.221 -24.990 1.00 70.00 71 ASP A C 1
ATOM 540 O O . ASP A 1 71 ? 3.373 0.110 -26.118 1.00 70.00 71 ASP A O 1
ATOM 544 N N . PRO A 1 72 ? 4.506 1.347 -24.622 1.00 76.44 72 PRO A N 1
ATOM 545 C CA . PRO A 1 72 ? 4.741 2.436 -25.560 1.00 76.44 72 PRO A CA 1
ATOM 546 C C . PRO A 1 72 ? 5.584 1.948 -26.746 1.00 76.44 72 PRO A C 1
ATOM 548 O O . PRO A 1 72 ? 6.345 0.975 -26.641 1.00 76.44 72 PRO A O 1
ATOM 551 N N . ALA A 1 73 ? 5.472 2.642 -27.880 1.00 81.56 73 ALA A N 1
ATOM 552 C CA . ALA A 1 73 ? 6.314 2.372 -29.041 1.00 81.56 73 ALA A CA 1
ATOM 553 C C . ALA A 1 73 ? 7.809 2.459 -28.648 1.00 81.56 73 ALA A C 1
ATOM 555 O O . ALA A 1 73 ? 8.147 3.304 -27.810 1.00 81.56 73 ALA A O 1
ATOM 556 N N . PRO A 1 74 ? 8.699 1.597 -29.182 1.00 83.06 74 PRO A N 1
ATOM 557 C CA . PRO A 1 74 ? 10.108 1.544 -28.776 1.00 83.06 74 PRO A CA 1
ATOM 558 C C . PRO A 1 74 ? 10.821 2.902 -28.790 1.00 83.06 74 PRO A C 1
ATOM 560 O O . PRO A 1 74 ? 11.593 3.198 -27.887 1.00 83.06 74 PRO A O 1
ATOM 563 N N . GLU A 1 75 ? 10.506 3.764 -29.754 1.00 86.81 75 GLU A N 1
ATOM 564 C CA . GLU A 1 75 ? 11.058 5.113 -29.899 1.00 86.81 75 GLU A CA 1
ATOM 565 C C . GLU A 1 75 ? 10.661 6.092 -28.779 1.00 86.81 75 GLU A C 1
ATOM 567 O O . GLU A 1 75 ? 11.321 7.111 -28.590 1.00 86.81 75 GLU A O 1
ATOM 572 N N . LEU A 1 76 ? 9.601 5.790 -28.023 1.00 85.38 76 LEU A N 1
ATOM 573 C CA . LEU A 1 76 ? 9.149 6.583 -26.876 1.00 85.38 76 LEU A CA 1
ATOM 574 C C . LEU A 1 76 ? 9.673 6.028 -25.542 1.00 85.38 76 LEU A C 1
ATOM 576 O O . LEU A 1 76 ? 9.456 6.649 -24.496 1.00 85.38 76 LEU A O 1
ATOM 580 N N . ARG A 1 77 ? 10.332 4.862 -25.549 1.00 86.06 77 ARG A N 1
ATOM 581 C CA . ARG A 1 77 ? 10.876 4.221 -24.347 1.00 86.06 77 ARG A CA 1
ATOM 582 C C . ARG A 1 77 ? 12.204 4.857 -23.973 1.00 86.06 77 ARG A C 1
ATOM 584 O O . ARG A 1 77 ? 13.179 4.805 -24.714 1.00 86.06 77 ARG A O 1
ATOM 591 N N . GLY A 1 78 ? 12.250 5.441 -22.787 1.00 82.31 78 GLY A N 1
ATOM 592 C CA . GLY A 1 78 ? 13.479 5.902 -22.177 1.00 82.31 78 GLY A CA 1
ATOM 593 C C . GLY A 1 78 ? 14.035 4.858 -21.214 1.00 82.31 78 GLY A C 1
ATOM 594 O O . GLY A 1 78 ? 13.646 4.854 -20.046 1.00 82.31 78 GLY A O 1
ATOM 595 N N . GLY A 1 79 ? 15.031 4.090 -21.652 1.00 81.31 79 GLY A N 1
ATOM 596 C CA . GLY A 1 79 ? 15.672 3.043 -20.847 1.00 81.31 79 GLY A CA 1
ATOM 597 C C . GLY A 1 79 ? 14.929 1.709 -20.916 1.00 81.31 79 GLY A C 1
ATOM 598 O O . GLY A 1 79 ? 13.851 1.619 -21.501 1.00 81.31 79 GLY A O 1
ATOM 599 N N . GLU A 1 80 ? 15.515 0.679 -20.319 1.00 78.81 80 GLU A N 1
ATOM 600 C CA . GLU A 1 80 ? 14.971 -0.677 -20.278 1.00 78.81 80 GLU A CA 1
ATOM 601 C C . GLU A 1 80 ? 15.132 -1.250 -18.868 1.00 78.81 80 GLU A C 1
ATOM 603 O O . GLU A 1 80 ? 16.015 -0.844 -18.113 1.00 78.81 80 GLU A O 1
ATOM 608 N N . VAL A 1 81 ? 14.245 -2.167 -18.493 1.00 83.94 81 VAL A N 1
ATOM 609 C CA . VAL A 1 81 ? 14.382 -2.937 -17.261 1.00 83.94 81 VAL A CA 1
ATOM 610 C C . VAL A 1 81 ? 13.999 -4.380 -17.545 1.00 83.94 81 VAL A C 1
ATOM 612 O O . VAL A 1 81 ? 12.937 -4.655 -18.102 1.00 83.94 81 VAL A O 1
ATOM 615 N N . THR A 1 82 ? 14.875 -5.301 -17.160 1.00 84.44 82 THR A N 1
ATOM 616 C CA . THR A 1 82 ? 14.591 -6.736 -17.180 1.00 84.44 82 THR A CA 1
ATOM 617 C C . THR A 1 82 ? 14.487 -7.214 -15.742 1.00 84.44 82 THR A C 1
ATOM 619 O O . THR A 1 82 ? 15.385 -6.966 -14.941 1.00 84.44 82 THR A O 1
ATOM 622 N N . ILE A 1 83 ? 13.381 -7.880 -15.414 1.00 85.81 83 ILE A N 1
ATOM 623 C CA . ILE A 1 83 ? 13.128 -8.425 -14.081 1.00 85.81 83 ILE A CA 1
ATOM 624 C C . ILE A 1 83 ? 13.098 -9.942 -14.189 1.00 85.81 83 ILE A C 1
ATOM 626 O O . ILE A 1 83 ? 12.153 -10.513 -14.732 1.00 85.81 83 ILE A O 1
ATOM 630 N N . ASP A 1 84 ? 14.147 -10.580 -13.681 1.00 91.06 84 ASP A N 1
ATOM 631 C CA . ASP A 1 84 ? 14.161 -12.018 -13.444 1.00 91.06 84 ASP A CA 1
ATOM 632 C C . ASP A 1 84 ? 13.667 -12.351 -12.026 1.00 91.06 84 ASP A C 1
ATOM 634 O O . ASP A 1 84 ? 13.345 -11.472 -11.221 1.00 91.06 84 ASP A O 1
ATOM 638 N N . GLU A 1 85 ? 13.589 -13.645 -11.721 1.00 91.38 85 GLU A N 1
ATOM 639 C CA . GLU A 1 85 ? 13.122 -14.138 -10.425 1.00 91.38 85 GLU A CA 1
ATOM 640 C C . GLU A 1 85 ? 14.005 -13.673 -9.255 1.00 91.38 85 GLU A C 1
ATOM 642 O O . GLU A 1 85 ? 13.486 -13.352 -8.187 1.00 91.38 85 GLU A O 1
ATOM 647 N N . SER A 1 86 ? 15.325 -13.578 -9.449 1.00 94.38 86 SER A N 1
ATOM 648 C CA . SER A 1 86 ? 16.255 -13.166 -8.395 1.00 94.38 86 SER A CA 1
ATOM 649 C C . SER A 1 86 ? 16.109 -11.680 -8.077 1.00 94.38 86 SER A C 1
ATOM 651 O O . SER A 1 86 ? 16.043 -11.309 -6.903 1.00 94.38 86 SER A O 1
ATOM 653 N N . ILE A 1 87 ? 16.005 -10.841 -9.109 1.00 92.62 87 ILE A N 1
ATOM 654 C CA . ILE A 1 87 ? 15.766 -9.404 -8.973 1.00 92.62 87 ILE A CA 1
ATOM 655 C C . ILE A 1 87 ? 14.395 -9.159 -8.335 1.00 92.62 87 ILE A C 1
ATOM 657 O O . ILE A 1 87 ? 14.284 -8.355 -7.409 1.00 92.62 87 ILE A O 1
ATOM 661 N N . ALA A 1 88 ? 13.358 -9.876 -8.781 1.00 92.62 88 ALA A N 1
ATOM 662 C CA . ALA A 1 88 ? 12.019 -9.774 -8.211 1.00 92.62 88 ALA A CA 1
ATOM 663 C C . ALA A 1 88 ? 12.003 -10.149 -6.721 1.00 92.62 88 ALA A C 1
ATOM 665 O O . ALA A 1 88 ? 11.449 -9.403 -5.912 1.00 92.62 88 ALA A O 1
ATOM 666 N N . ALA A 1 89 ? 12.634 -11.266 -6.347 1.00 94.12 89 ALA A N 1
ATOM 667 C CA . ALA A 1 89 ? 12.715 -11.713 -4.959 1.00 94.12 89 ALA A CA 1
ATOM 668 C C . ALA A 1 89 ? 13.477 -10.710 -4.080 1.00 94.12 89 ALA A C 1
ATOM 670 O O . ALA A 1 89 ? 12.982 -10.329 -3.019 1.00 94.12 89 ALA A O 1
ATOM 671 N N . GLY A 1 90 ? 14.635 -10.227 -4.547 1.00 95.06 90 GLY A N 1
ATOM 672 C CA . GLY A 1 90 ? 15.427 -9.222 -3.837 1.00 95.06 90 GLY A CA 1
ATOM 673 C C . GLY A 1 90 ? 14.673 -7.904 -3.651 1.00 95.06 90 GLY A C 1
ATOM 674 O O . GLY A 1 90 ? 14.711 -7.317 -2.571 1.00 95.06 90 GLY A O 1
ATOM 675 N N . LEU A 1 91 ? 13.921 -7.468 -4.667 1.00 94.69 91 LEU A N 1
ATOM 676 C CA . LEU A 1 91 ? 13.075 -6.283 -4.567 1.00 94.69 91 LEU A CA 1
ATOM 677 C C . LEU A 1 91 ? 11.945 -6.468 -3.547 1.00 94.69 91 LEU A C 1
ATOM 679 O O . LEU A 1 91 ? 11.730 -5.595 -2.708 1.00 94.69 91 LEU A O 1
ATOM 683 N N . CYS A 1 92 ? 11.235 -7.597 -3.599 1.00 94.19 92 CYS A N 1
ATOM 684 C CA . CYS A 1 92 ? 10.144 -7.891 -2.667 1.00 94.19 92 CYS A CA 1
ATOM 685 C C . CYS A 1 92 ? 10.644 -7.943 -1.218 1.00 94.19 92 CYS A C 1
ATOM 687 O O . CYS A 1 92 ? 10.015 -7.366 -0.332 1.00 94.19 92 CYS A O 1
ATOM 689 N N . GLN A 1 93 ? 11.801 -8.570 -0.983 1.00 93.50 93 GLN A N 1
ATOM 690 C CA . GLN A 1 93 ? 12.443 -8.588 0.330 1.00 93.50 93 GLN A CA 1
ATOM 691 C C . GLN A 1 93 ? 12.815 -7.173 0.788 1.00 93.50 93 GLN A C 1
ATOM 693 O O . GLN A 1 93 ? 12.456 -6.779 1.895 1.00 93.50 93 GLN A O 1
ATOM 698 N N . ALA A 1 94 ? 13.461 -6.383 -0.074 1.00 93.56 94 ALA A N 1
ATOM 699 C CA . ALA A 1 94 ? 13.860 -5.017 0.255 1.00 93.56 94 ALA A CA 1
ATOM 700 C C . ALA A 1 94 ? 12.667 -4.112 0.597 1.00 93.56 94 ALA A C 1
ATOM 702 O O . ALA A 1 94 ? 12.796 -3.244 1.460 1.00 93.56 94 ALA A O 1
ATOM 703 N N . LEU A 1 95 ? 11.523 -4.297 -0.071 1.00 92.19 95 LEU A N 1
ATOM 704 C CA . LEU A 1 95 ? 10.284 -3.586 0.247 1.00 92.19 95 LEU A CA 1
ATOM 705 C C . LEU A 1 95 ? 9.679 -4.074 1.565 1.00 92.19 95 LEU A C 1
ATOM 707 O O . LEU A 1 95 ? 9.286 -3.252 2.386 1.00 92.19 95 LEU A O 1
ATOM 711 N N . HIS A 1 96 ? 9.637 -5.390 1.788 1.00 89.94 96 HIS A N 1
ATOM 712 C CA . HIS A 1 96 ? 9.104 -5.974 3.017 1.00 89.94 96 HIS A CA 1
ATOM 713 C C . HIS A 1 96 ? 9.882 -5.524 4.262 1.00 89.94 96 HIS A C 1
ATOM 715 O O . HIS A 1 96 ? 9.270 -5.125 5.246 1.00 89.94 96 HIS A O 1
ATOM 721 N N . GLU A 1 97 ? 11.216 -5.517 4.204 1.00 88.69 97 GLU A N 1
ATOM 722 C CA . GLU A 1 97 ? 12.087 -5.121 5.322 1.00 88.69 97 GLU A CA 1
ATOM 723 C C . GLU A 1 97 ? 11.951 -3.644 5.715 1.00 88.69 97 GLU A C 1
ATOM 725 O O . GLU A 1 97 ? 12.206 -3.285 6.862 1.00 88.69 97 GLU A O 1
ATOM 730 N N . ARG A 1 98 ? 11.554 -2.781 4.773 1.00 86.75 98 ARG A N 1
ATOM 731 C CA . ARG A 1 98 ? 11.373 -1.336 5.000 1.00 86.75 98 ARG A CA 1
ATOM 732 C C . ARG A 1 98 ? 9.936 -0.965 5.342 1.00 86.75 98 ARG A C 1
ATOM 734 O O . ARG A 1 98 ? 9.654 0.194 5.645 1.00 86.75 98 ARG A O 1
ATOM 741 N N . TRP A 1 99 ? 9.006 -1.906 5.218 1.00 87.44 99 TRP A N 1
ATOM 742 C CA . TRP A 1 99 ? 7.595 -1.607 5.356 1.00 87.44 99 TRP A CA 1
ATOM 743 C C . TRP A 1 99 ? 7.166 -1.637 6.821 1.00 87.44 99 TRP A C 1
ATOM 745 O O . TRP A 1 99 ? 7.039 -2.692 7.435 1.00 87.44 99 TRP A O 1
ATOM 755 N N . GLU A 1 100 ? 6.887 -0.449 7.358 1.00 86.19 100 GLU A N 1
ATOM 756 C CA . GLU A 1 100 ? 6.417 -0.243 8.732 1.00 86.19 100 GLU A CA 1
ATOM 757 C C . GLU A 1 100 ? 4.985 0.324 8.737 1.00 86.19 100 GLU A C 1
ATOM 759 O O . GLU A 1 100 ? 4.775 1.508 9.034 1.00 86.19 100 GLU A O 1
ATOM 764 N N . PRO A 1 101 ? 3.967 -0.471 8.358 1.00 88.25 101 PRO A N 1
ATOM 765 C CA . PRO A 1 101 ? 2.601 0.025 8.301 1.00 88.25 101 PRO A CA 1
ATOM 766 C C . PRO A 1 101 ? 2.104 0.400 9.699 1.00 88.25 101 PRO A C 1
ATOM 768 O O . PRO A 1 101 ? 2.360 -0.292 10.688 1.00 88.25 101 PRO A O 1
ATOM 771 N N . GLN A 1 102 ? 1.365 1.504 9.766 1.00 91.19 102 GLN A N 1
ATOM 772 C CA . GLN A 1 102 ? 0.693 1.957 10.979 1.00 91.19 102 GLN A CA 1
ATOM 773 C C . GLN A 1 102 ? -0.734 1.434 10.998 1.00 91.19 102 GLN A C 1
ATOM 775 O O . GLN A 1 102 ? -1.437 1.497 9.994 1.00 91.19 102 GLN A O 1
ATOM 780 N N . VAL A 1 103 ? -1.163 0.958 12.160 1.00 92.31 103 VAL A N 1
ATOM 781 C CA . VAL A 1 103 ? -2.518 0.455 12.375 1.00 92.31 103 VAL A CA 1
ATOM 782 C C . VAL A 1 103 ? -3.111 1.037 13.636 1.00 92.31 103 VAL A C 1
ATOM 784 O O . VAL A 1 103 ? -2.400 1.452 14.558 1.00 92.31 103 VAL A O 1
ATOM 787 N N . HIS A 1 104 ? -4.435 1.050 13.670 1.00 93.00 104 HIS A N 1
ATOM 788 C CA . HIS A 1 104 ? -5.205 1.746 14.680 1.00 93.00 104 HIS A CA 1
ATOM 789 C C . HIS A 1 104 ? -6.175 0.801 15.378 1.00 93.00 104 HIS A C 1
ATOM 791 O O . HIS A 1 104 ? -6.725 -0.112 14.764 1.00 93.00 104 HIS A O 1
ATOM 797 N N . TYR A 1 105 ? -6.417 1.032 16.664 1.00 93.06 105 TYR A N 1
ATOM 798 C CA . TYR A 1 105 ? -7.367 0.242 17.434 1.00 93.06 105 TYR A CA 1
ATOM 799 C C . TYR A 1 105 ? -8.187 1.109 18.369 1.00 93.06 105 TYR A C 1
ATOM 801 O O . TYR A 1 105 ? -7.659 1.899 19.149 1.00 93.06 105 TYR A O 1
ATOM 809 N N . HIS A 1 106 ? -9.501 0.932 18.315 1.00 92.94 106 HIS A N 1
ATOM 810 C CA . HIS A 1 106 ? -10.416 1.614 19.207 1.00 92.94 106 HIS A CA 1
ATOM 811 C C . HIS A 1 106 ? -10.801 0.683 20.371 1.00 92.94 106 HIS A C 1
ATOM 813 O O . HIS A 1 106 ? -11.603 -0.232 20.169 1.00 92.94 106 HIS A O 1
ATOM 819 N N . PRO A 1 107 ? -10.352 0.939 21.617 1.00 87.62 107 PRO A N 1
ATOM 820 C CA . PRO A 1 107 ? -10.527 0.002 22.733 1.00 87.62 107 PRO A CA 1
ATOM 821 C C . PRO A 1 107 ? -11.987 -0.179 23.163 1.00 87.62 107 PRO A C 1
ATOM 823 O O . PRO A 1 107 ? -12.413 -1.290 23.474 1.00 87.62 107 PRO A O 1
ATOM 826 N N . VAL A 1 108 ? -12.781 0.897 23.134 1.00 86.31 108 VAL A N 1
ATOM 827 C CA . VAL A 1 108 ? -14.215 0.846 23.478 1.00 86.31 108 VAL A CA 1
ATOM 828 C C . VAL A 1 108 ? -15.035 0.100 22.421 1.00 86.31 108 VAL A C 1
ATOM 830 O O . VAL A 1 108 ? -15.888 -0.710 22.774 1.00 86.31 108 VAL A O 1
ATOM 833 N N . LEU A 1 109 ? -14.782 0.356 21.133 1.00 86.44 109 LEU A N 1
ATOM 834 C CA . LEU A 1 109 ? -15.484 -0.313 20.032 1.00 86.44 109 LEU A CA 1
ATOM 835 C C . LEU A 1 109 ? -14.946 -1.718 19.741 1.00 86.44 109 LEU A C 1
ATOM 837 O O . LEU A 1 109 ? -15.615 -2.478 19.045 1.00 86.44 109 LEU A O 1
ATOM 841 N N . ARG A 1 110 ? -13.754 -2.050 20.256 1.00 89.06 110 ARG A N 1
ATOM 842 C CA . ARG A 1 110 ? -12.985 -3.253 19.915 1.00 89.06 110 ARG A CA 1
ATOM 843 C C . ARG A 1 110 ? -12.847 -3.437 18.405 1.00 89.06 110 ARG A C 1
ATOM 845 O O . ARG A 1 110 ? -13.111 -4.506 17.865 1.00 89.06 110 ARG A O 1
ATOM 852 N N . LEU A 1 111 ? -12.477 -2.351 17.732 1.00 89.75 111 LEU A N 1
ATOM 853 C CA . LEU A 1 111 ? -12.370 -2.286 16.280 1.00 89.75 111 LEU A CA 1
ATOM 854 C C . LEU A 1 111 ? -10.926 -1.977 15.890 1.00 89.75 111 LEU A C 1
ATOM 856 O O . LEU A 1 111 ? -10.381 -0.988 16.372 1.00 89.75 111 LEU A O 1
ATOM 860 N N . GLY A 1 112 ? -10.330 -2.800 15.028 1.00 91.12 112 GLY A N 1
ATOM 861 C CA . GLY A 1 112 ? -9.038 -2.529 14.391 1.00 91.12 112 GLY A CA 1
ATOM 862 C C . GLY A 1 112 ? -9.202 -1.852 13.028 1.00 91.12 112 GLY A C 1
ATOM 863 O O . GLY A 1 112 ? -10.219 -2.055 12.348 1.00 91.12 112 GLY A O 1
ATOM 864 N N . SER A 1 113 ? -8.222 -1.041 12.628 1.00 91.44 113 SER A N 1
ATOM 865 C CA . SER A 1 113 ? -8.110 -0.548 11.256 1.00 91.44 113 SER A CA 1
ATOM 866 C C . SER A 1 113 ? -7.769 -1.681 10.295 1.00 91.44 113 SER A C 1
ATOM 868 O O . SER A 1 113 ? -7.243 -2.720 10.700 1.00 91.44 113 SER A O 1
ATOM 870 N N . ARG A 1 114 ? -8.066 -1.464 9.015 1.00 88.75 114 ARG A N 1
ATOM 871 C CA . ARG A 1 114 ? -7.433 -2.246 7.946 1.00 88.75 114 ARG A CA 1
ATOM 872 C C . ARG A 1 114 ? -5.983 -1.784 7.777 1.00 88.75 114 ARG A C 1
ATOM 874 O O . ARG A 1 114 ? -5.611 -0.720 8.276 1.00 88.75 114 ARG A O 1
ATOM 881 N N . LEU A 1 115 ? -5.168 -2.589 7.106 1.00 86.88 115 LEU A N 1
ATOM 882 C CA . LEU A 1 115 ? -3.738 -2.308 6.924 1.00 86.88 115 LEU A CA 1
ATOM 883 C C . LEU A 1 115 ? -3.468 -1.180 5.907 1.00 86.88 115 LEU A C 1
ATOM 885 O O . LEU A 1 115 ? -2.448 -0.503 5.988 1.00 86.88 115 LEU A O 1
ATOM 889 N N . ASP A 1 116 ? -4.392 -0.969 4.972 1.00 82.31 116 ASP A N 1
ATOM 890 C CA . ASP A 1 116 ? -4.393 0.102 3.969 1.00 82.31 116 ASP A CA 1
ATOM 891 C C . ASP A 1 116 ? -5.224 1.330 4.390 1.00 82.31 116 ASP A C 1
ATOM 893 O O . ASP A 1 116 ? -5.280 2.320 3.665 1.00 82.31 116 ASP A O 1
ATOM 897 N N . GLU A 1 117 ? -5.868 1.283 5.559 1.00 85.94 117 GLU A N 1
ATOM 898 C CA . GLU A 1 117 ? -6.751 2.343 6.044 1.00 85.94 117 GLU A CA 1
ATOM 899 C C . GLU A 1 117 ? -5.973 3.379 6.854 1.00 85.94 117 GLU A C 1
ATOM 901 O O . GLU A 1 117 ? -5.345 3.076 7.871 1.00 85.94 117 GLU A O 1
ATOM 906 N N . SER A 1 118 ? -6.064 4.637 6.435 1.00 86.44 118 SER A N 1
ATOM 907 C CA . SER A 1 118 ? -5.466 5.753 7.157 1.00 86.44 118 SER A CA 1
ATOM 908 C C . SER A 1 118 ? -6.166 6.012 8.496 1.00 86.44 118 SER A C 1
ATOM 910 O O . SER A 1 118 ? -7.351 5.731 8.687 1.00 86.44 118 SER A O 1
ATOM 912 N N . GLY A 1 119 ? -5.465 6.666 9.425 1.00 87.56 119 GLY A N 1
ATOM 913 C CA . GLY A 1 119 ? -6.058 7.070 10.705 1.00 87.56 119 GLY A CA 1
ATOM 914 C C . GLY A 1 119 ? -7.248 8.028 10.570 1.00 87.56 119 GLY A C 1
ATOM 915 O O . GLY A 1 119 ? -8.089 8.108 11.462 1.00 87.56 119 GLY A O 1
ATOM 916 N N . GLU A 1 120 ? -7.364 8.765 9.465 1.00 88.31 120 GLU A N 1
ATOM 917 C CA . GLU A 1 120 ? -8.538 9.595 9.188 1.00 88.31 120 GLU A CA 1
ATOM 918 C C . GLU A 1 120 ? -9.752 8.760 8.775 1.00 88.31 120 GLU A C 1
ATOM 920 O O . GLU A 1 120 ? -10.821 8.907 9.370 1.00 88.31 120 GLU A O 1
ATOM 925 N N . GLU A 1 121 ? -9.575 7.829 7.840 1.00 89.19 121 GLU A N 1
ATOM 926 C CA . GLU A 1 121 ? -10.628 6.896 7.426 1.00 89.19 121 GLU A CA 1
ATOM 927 C C . GLU A 1 121 ? -11.081 6.024 8.601 1.00 89.19 121 GLU A C 1
ATOM 929 O O . GLU A 1 121 ? -12.280 5.837 8.829 1.00 89.19 121 GLU A O 1
ATOM 934 N N . PHE A 1 122 ? -10.135 5.563 9.423 1.00 91.00 122 PHE A N 1
ATOM 935 C CA . PHE A 1 122 ? -10.446 4.807 10.629 1.00 91.00 122 PHE A CA 1
ATOM 936 C C . PHE A 1 122 ? -11.275 5.624 11.632 1.00 91.00 122 PHE A C 1
ATOM 938 O O . PHE A 1 122 ? -12.276 5.125 12.160 1.00 91.00 122 PHE A O 1
ATOM 945 N N . ARG A 1 123 ? -10.928 6.901 11.859 1.00 89.19 123 ARG A N 1
ATOM 946 C CA . ARG A 1 123 ? -11.725 7.821 12.695 1.00 89.19 123 ARG A CA 1
ATOM 947 C C . ARG A 1 123 ? -13.144 7.980 12.171 1.00 89.19 123 ARG A C 1
ATOM 949 O O . ARG A 1 123 ? -14.098 7.882 12.945 1.00 89.19 123 ARG A O 1
ATOM 956 N N . GLN A 1 124 ? -13.295 8.207 10.869 1.00 89.06 124 GLN A N 1
ATOM 957 C CA . GLN A 1 124 ? -14.601 8.361 10.228 1.00 89.06 124 GLN A CA 1
ATOM 958 C C . GLN A 1 124 ? -15.436 7.080 10.365 1.00 89.06 124 GLN A C 1
ATOM 960 O O . GLN A 1 124 ? -16.616 7.137 10.728 1.00 89.06 124 GLN A O 1
ATOM 965 N N . ARG A 1 125 ? -14.814 5.908 10.179 1.00 90.12 125 ARG A N 1
ATOM 966 C CA . ARG A 1 125 ? -15.456 4.605 10.394 1.00 90.12 125 ARG A CA 1
ATOM 967 C C . ARG A 1 125 ? -15.912 4.432 11.845 1.00 90.12 125 ARG A C 1
ATOM 969 O O . ARG A 1 125 ? -17.057 4.039 12.073 1.00 90.12 125 ARG A O 1
ATOM 976 N N . CYS A 1 126 ? -15.085 4.801 12.823 1.00 90.31 126 CYS A N 1
ATOM 977 C CA . CYS A 1 126 ? -15.460 4.776 14.241 1.00 90.31 126 CYS A CA 1
ATOM 978 C C . CYS A 1 126 ? -16.637 5.719 14.549 1.00 90.31 126 CYS A C 1
ATOM 980 O O . CYS A 1 126 ? -17.603 5.312 15.197 1.00 90.31 126 CYS A O 1
ATOM 982 N N . ALA A 1 127 ? -16.610 6.955 14.041 1.00 86.50 127 ALA A N 1
ATOM 983 C CA . ALA A 1 127 ? -17.687 7.933 14.220 1.00 86.50 127 ALA A CA 1
ATOM 984 C C . ALA A 1 127 ? -19.025 7.460 13.617 1.00 86.50 127 ALA A C 1
ATOM 986 O O . ALA A 1 127 ? -20.092 7.666 14.211 1.00 86.50 127 ALA A O 1
ATOM 987 N N . SER A 1 128 ? -18.973 6.778 12.469 1.00 87.00 128 SER A N 1
ATOM 988 C CA . SER A 1 128 ? -20.139 6.148 11.841 1.00 87.00 128 SER A CA 1
ATOM 989 C C . SER A 1 128 ? -20.732 5.040 12.723 1.00 87.00 128 SER A C 1
ATOM 991 O O . SER A 1 128 ? -21.943 5.015 12.969 1.00 87.00 128 SER A O 1
ATOM 993 N N . VAL A 1 129 ? -19.883 4.180 13.301 1.00 86.94 129 VAL A N 1
ATOM 994 C CA . VAL A 1 129 ? -20.315 3.135 14.247 1.00 86.94 129 VAL A CA 1
ATOM 995 C C . VAL A 1 129 ? -20.976 3.748 15.485 1.00 86.94 129 VAL A C 1
ATOM 997 O O . VAL A 1 129 ? -22.071 3.320 15.859 1.00 86.94 129 VAL A O 1
ATOM 1000 N N . PHE A 1 130 ? -20.380 4.782 16.086 1.00 82.75 130 PHE A N 1
ATOM 1001 C CA . PHE A 1 130 ? -20.981 5.484 17.226 1.00 82.75 130 PHE A CA 1
ATOM 1002 C C . PHE A 1 130 ? -22.342 6.092 16.894 1.00 82.75 130 PHE A C 1
ATOM 1004 O O . PHE A 1 130 ? -23.295 5.938 17.661 1.00 82.75 130 PHE A O 1
ATOM 1011 N N . SER A 1 131 ? -22.450 6.753 15.741 1.00 81.69 131 SER A N 1
ATOM 1012 C CA . SER A 1 131 ? -23.703 7.359 15.280 1.00 81.69 131 SER A CA 1
ATOM 1013 C C . SER A 1 131 ? -24.810 6.318 15.127 1.00 81.69 131 SER A C 1
ATOM 1015 O O . SER A 1 131 ? -25.944 6.554 15.552 1.00 81.69 131 SER A O 1
ATOM 1017 N N . ARG A 1 132 ? -24.478 5.138 14.589 1.00 83.25 132 ARG A N 1
ATOM 1018 C CA . ARG A 1 132 ? -25.417 4.020 14.458 1.00 83.25 132 ARG A CA 1
ATOM 1019 C C . ARG A 1 132 ? -25.898 3.513 15.822 1.00 83.25 132 ARG A C 1
ATOM 1021 O O . ARG A 1 132 ? -27.106 3.441 16.036 1.00 83.25 132 ARG A O 1
ATOM 1028 N N . VAL A 1 133 ? -24.980 3.242 16.752 1.00 79.50 133 VAL A N 1
ATOM 1029 C CA . VAL A 1 133 ? -25.310 2.728 18.097 1.00 79.50 133 VAL A CA 1
ATOM 1030 C C . VAL A 1 133 ? -26.143 3.732 18.901 1.00 79.50 133 VAL A C 1
ATOM 1032 O O . VAL A 1 133 ? -27.089 3.345 19.586 1.00 79.50 133 VAL A O 1
ATOM 1035 N N . ALA A 1 134 ? -25.829 5.028 18.811 1.00 76.50 134 ALA A N 1
ATOM 1036 C CA . ALA A 1 134 ? -26.594 6.071 19.492 1.00 76.50 134 ALA A CA 1
ATOM 1037 C C . ALA A 1 134 ? -28.043 6.142 18.982 1.00 76.50 134 ALA A C 1
ATOM 1039 O O . ALA A 1 134 ? -28.972 6.226 19.787 1.00 76.50 134 ALA A O 1
ATOM 1040 N N . ARG A 1 135 ? -28.235 6.041 17.657 1.00 76.31 135 ARG A N 1
ATOM 1041 C CA . ARG A 1 135 ? -29.561 6.026 17.024 1.00 76.31 135 ARG A CA 1
ATOM 1042 C C . ARG A 1 135 ? -30.386 4.812 17.453 1.00 76.31 135 ARG A C 1
ATOM 1044 O O . ARG A 1 135 ? -31.564 4.958 17.756 1.00 76.31 135 ARG A O 1
ATOM 1051 N N . GLU A 1 136 ? -29.775 3.631 17.506 1.00 80.12 136 GLU A N 1
ATOM 1052 C CA . GLU A 1 136 ? -30.445 2.385 17.911 1.00 80.12 136 GLU A CA 1
ATOM 1053 C C . GLU A 1 136 ? -30.900 2.400 19.377 1.00 80.12 136 GLU A C 1
ATOM 1055 O O . GLU A 1 136 ? -31.924 1.812 19.713 1.00 80.12 136 GLU A O 1
ATOM 1060 N N . ARG A 1 137 ? -30.176 3.105 20.254 1.00 75.19 137 ARG A N 1
ATOM 1061 C CA . ARG A 1 137 ? -30.501 3.212 21.686 1.00 75.19 137 ARG A CA 1
ATOM 1062 C C . ARG A 1 137 ? -31.453 4.361 22.030 1.00 75.19 137 ARG A C 1
ATOM 1064 O O . ARG A 1 137 ? -31.629 4.660 23.207 1.00 75.19 137 ARG A O 1
ATOM 1071 N N . GLY A 1 138 ? -32.036 5.025 21.029 1.00 66.12 138 GLY A N 1
ATOM 1072 C CA . GLY A 1 138 ? -32.921 6.176 21.237 1.00 66.12 138 GLY A CA 1
ATOM 1073 C C . GLY A 1 138 ? -32.222 7.379 21.880 1.00 66.12 138 GLY A C 1
ATOM 1074 O O . GLY A 1 138 ? -32.887 8.280 22.387 1.00 66.12 138 GLY A O 1
ATOM 1075 N N . GLY A 1 139 ? -30.885 7.399 21.880 1.00 62.72 139 GLY A N 1
ATOM 1076 C CA . GLY A 1 139 ? -30.123 8.543 22.347 1.00 62.72 139 GLY A CA 1
ATOM 1077 C C . GLY A 1 139 ? -30.330 9.701 21.383 1.00 62.72 139 GLY A C 1
ATOM 1078 O O . GLY A 1 139 ? -30.243 9.519 20.165 1.00 62.72 139 GLY A O 1
ATOM 1079 N N . ALA A 1 140 ? -30.579 10.900 21.918 1.00 57.66 140 ALA A N 1
ATOM 1080 C CA . ALA A 1 140 ? -30.519 12.126 21.131 1.00 57.66 140 ALA A CA 1
ATOM 1081 C C . ALA A 1 140 ? -29.206 12.161 20.332 1.00 57.66 140 ALA A C 1
ATOM 1083 O O . ALA A 1 140 ? -28.228 11.512 20.719 1.00 57.66 140 ALA A O 1
ATOM 1084 N N . ALA A 1 141 ? -29.183 12.900 19.219 1.00 55.44 141 ALA A N 1
ATOM 1085 C CA . ALA A 1 141 ? -27.963 13.198 18.478 1.00 55.44 141 ALA A CA 1
ATOM 1086 C C . ALA A 1 141 ? -26.939 13.823 19.442 1.00 55.44 141 ALA A C 1
ATOM 1088 O O . ALA A 1 141 ? -26.940 15.024 19.679 1.00 55.44 141 ALA A O 1
ATOM 1089 N N . SER A 1 142 ? -26.160 12.967 20.103 1.00 60.03 142 SER A N 1
ATOM 1090 C CA . SER A 1 142 ? -25.273 13.343 21.186 1.00 60.03 142 SER A CA 1
ATOM 1091 C C . SER A 1 142 ? -24.234 14.285 20.620 1.00 60.03 142 SER A C 1
ATOM 1093 O O . SER A 1 142 ? -23.752 14.040 19.511 1.00 60.03 142 SER A O 1
ATOM 1095 N N . ASP A 1 143 ? -23.917 15.306 21.409 1.00 67.12 143 ASP A N 1
ATOM 1096 C CA . ASP A 1 143 ? -22.874 16.297 21.194 1.00 67.12 143 ASP A CA 1
ATOM 1097 C C . ASP A 1 143 ? -21.800 15.800 20.212 1.00 67.12 143 ASP A C 1
ATOM 1099 O O . ASP A 1 143 ? -21.059 14.847 20.491 1.00 67.12 143 ASP A O 1
ATOM 1103 N N . HIS A 1 144 ? -21.807 16.383 19.012 1.00 66.69 144 HIS A N 1
ATOM 1104 C CA . HIS A 1 144 ? -20.919 16.012 17.912 1.00 66.69 144 HIS A CA 1
ATOM 1105 C C . HIS A 1 144 ? -19.455 16.018 18.375 1.00 66.69 144 HIS A C 1
ATOM 1107 O O . HIS A 1 144 ? -18.674 15.147 17.995 1.00 66.69 144 HIS A O 1
ATOM 1113 N N . GLU A 1 145 ? -19.119 16.918 19.301 1.00 68.19 145 GLU A N 1
ATOM 1114 C CA . GLU A 1 145 ? -17.799 17.043 19.901 1.00 68.19 145 GLU A CA 1
ATOM 1115 C C . GLU A 1 145 ? -17.453 15.874 20.837 1.00 68.19 145 GLU A C 1
ATOM 1117 O O . GLU A 1 145 ? -16.321 15.392 20.853 1.00 68.19 145 GLU A O 1
ATOM 1122 N N . ALA A 1 146 ? -18.411 15.357 21.610 1.00 68.81 146 ALA A N 1
ATOM 1123 C CA . ALA A 1 146 ? -18.205 14.155 22.422 1.00 68.81 146 ALA A CA 1
ATOM 1124 C C . ALA A 1 146 ? -18.020 12.903 21.545 1.00 68.81 146 ALA A C 1
ATOM 1126 O O . ALA A 1 146 ? -17.198 12.041 21.859 1.00 68.81 146 ALA A O 1
ATOM 1127 N N . ARG A 1 147 ? -18.731 12.821 20.410 1.00 71.44 147 ARG A N 1
ATOM 1128 C CA . ARG A 1 147 ? -18.557 11.743 19.418 1.00 71.44 147 ARG A CA 1
ATOM 1129 C C . ARG A 1 147 ? -17.198 11.807 18.736 1.00 71.44 147 ARG A C 1
ATOM 1131 O O . ARG A 1 147 ? -16.545 10.776 18.615 1.00 71.44 147 ARG A O 1
ATOM 1138 N N . ALA A 1 148 ? -16.769 12.997 18.326 1.00 69.12 148 ALA A N 1
ATOM 1139 C CA . ALA A 1 148 ? -15.459 13.210 17.723 1.00 69.12 148 ALA A CA 1
ATOM 1140 C C . ALA A 1 148 ? -14.330 12.874 18.709 1.00 69.12 148 ALA A C 1
ATOM 1142 O O . ALA A 1 148 ? -13.396 12.164 18.345 1.00 69.12 148 ALA A O 1
ATOM 1143 N N . ARG A 1 149 ? -14.454 13.292 19.978 1.00 74.50 149 ARG A N 1
ATOM 1144 C CA . ARG A 1 149 ? -13.500 12.944 21.045 1.00 74.50 149 ARG A CA 1
ATOM 1145 C C . ARG A 1 149 ? -13.408 11.439 21.281 1.00 74.50 149 ARG A C 1
ATOM 1147 O O . ARG A 1 149 ? -12.304 10.918 21.390 1.00 74.50 149 ARG A O 1
ATOM 1154 N N . LEU A 1 150 ? -14.542 10.736 21.318 1.00 74.12 150 LEU A N 1
ATOM 1155 C CA . LEU A 1 150 ? -14.552 9.277 21.443 1.00 74.12 150 LEU A CA 1
ATOM 1156 C C . LEU A 1 150 ? -13.927 8.606 20.217 1.00 74.12 150 LEU A C 1
ATOM 1158 O O . LEU A 1 150 ? -13.047 7.774 20.381 1.00 74.12 150 LEU A O 1
ATOM 1162 N N . ALA A 1 151 ? -14.306 9.016 19.004 1.00 72.31 151 ALA A N 1
ATOM 1163 C CA . ALA A 1 151 ? -13.743 8.474 17.768 1.00 72.31 151 ALA A CA 1
ATOM 1164 C C . ALA A 1 151 ? -12.241 8.758 17.604 1.00 72.31 151 ALA A C 1
ATOM 1166 O O . ALA A 1 151 ? -11.569 8.017 16.895 1.00 72.31 151 ALA A O 1
ATOM 1167 N N . ALA A 1 152 ? -11.716 9.804 18.249 1.00 74.44 152 ALA A N 1
ATOM 1168 C CA . ALA A 1 152 ? -10.293 10.134 18.271 1.00 74.44 152 ALA A CA 1
ATOM 1169 C C . ALA A 1 152 ? -9.495 9.368 19.343 1.00 74.44 152 ALA A C 1
ATOM 1171 O O . ALA A 1 152 ? -8.268 9.383 19.303 1.00 74.44 152 ALA A O 1
ATOM 1172 N N . ALA A 1 153 ? -10.159 8.686 20.282 1.00 83.00 153 ALA A N 1
ATOM 1173 C CA . ALA A 1 153 ? -9.519 7.929 21.357 1.00 83.00 153 ALA A CA 1
ATOM 1174 C C . ALA A 1 153 ? -9.123 6.510 20.905 1.00 83.00 153 ALA A C 1
ATOM 1176 O O . ALA A 1 153 ? -9.527 5.515 21.512 1.00 83.00 153 ALA A O 1
ATOM 1177 N N . PHE A 1 154 ? -8.357 6.416 19.817 1.00 87.88 154 PHE A N 1
ATOM 1178 C CA . PHE A 1 154 ? -7.770 5.163 19.346 1.00 87.88 154 PHE A CA 1
ATOM 1179 C C . PHE A 1 154 ? -6.261 5.139 19.568 1.00 87.88 154 PHE A C 1
ATOM 1181 O O . PHE A 1 154 ? -5.572 6.158 19.547 1.00 87.88 154 PHE A O 1
ATOM 1188 N N . GLU A 1 155 ? -5.755 3.934 19.767 1.00 90.38 155 GLU A N 1
ATOM 1189 C CA . GLU A 1 155 ? -4.335 3.644 19.869 1.00 90.38 155 GLU A CA 1
ATOM 1190 C C . GLU A 1 155 ? -3.767 3.457 18.463 1.00 90.38 155 GLU A C 1
ATOM 1192 O O . GLU A 1 155 ? -4.456 2.946 17.580 1.00 90.38 155 GLU A O 1
ATOM 1197 N N . SER A 1 156 ? -2.522 3.878 18.246 1.00 91.38 156 SER A N 1
ATOM 1198 C CA . SER A 1 156 ? -1.810 3.690 16.979 1.00 91.38 156 SER A CA 1
ATOM 1199 C C . SER A 1 156 ? -0.467 3.040 17.243 1.00 91.38 156 SER A C 1
ATOM 1201 O O . SER A 1 156 ? 0.203 3.399 18.213 1.00 91.38 156 SER A O 1
ATOM 1203 N N . ARG A 1 157 ? -0.063 2.107 16.382 1.00 90.50 157 ARG A N 1
ATOM 1204 C CA . ARG A 1 157 ? 1.291 1.553 16.414 1.00 90.50 157 ARG A CA 1
ATOM 1205 C C . ARG A 1 157 ? 1.719 1.005 15.062 1.00 90.50 157 ARG A C 1
ATOM 1207 O O . ARG A 1 157 ? 0.879 0.650 14.237 1.00 90.50 157 ARG A O 1
ATOM 1214 N N . ALA A 1 158 ? 3.030 0.853 14.908 1.00 89.56 158 ALA A N 1
ATOM 1215 C CA . ALA A 1 158 ? 3.601 0.062 13.832 1.00 89.56 158 ALA A CA 1
ATOM 1216 C C . ALA A 1 158 ? 3.250 -1.422 14.015 1.00 89.56 158 ALA A C 1
ATOM 1218 O O . ALA A 1 158 ? 3.265 -1.948 15.140 1.00 89.56 158 ALA A O 1
ATOM 1219 N N . VAL A 1 159 ? 2.957 -2.092 12.905 1.00 86.12 159 VAL A N 1
ATOM 1220 C CA . VAL A 1 159 ? 2.888 -3.552 12.856 1.00 86.12 159 VAL A CA 1
ATOM 1221 C C . VAL A 1 159 ? 4.306 -4.103 12.744 1.00 86.12 159 VAL A C 1
ATOM 1223 O O . VAL A 1 159 ? 5.117 -3.602 11.969 1.00 86.12 159 VAL A O 1
ATOM 1226 N N . THR A 1 160 ? 4.614 -5.122 13.540 1.00 76.69 160 THR A N 1
ATOM 1227 C CA . THR A 1 160 ? 5.941 -5.754 13.561 1.00 76.69 160 THR A CA 1
ATOM 1228 C C . THR A 1 160 ? 5.961 -7.025 12.713 1.00 76.69 160 THR A C 1
ATOM 1230 O O . THR A 1 160 ? 4.917 -7.616 12.454 1.00 76.69 160 THR A O 1
ATOM 1233 N N . GLY A 1 161 ? 7.146 -7.477 12.288 1.00 68.62 161 GLY A N 1
ATOM 1234 C CA . GLY A 1 161 ? 7.289 -8.543 11.282 1.00 68.62 161 GLY A CA 1
ATOM 1235 C C . GLY A 1 161 ? 6.579 -9.872 11.584 1.00 68.62 161 GLY A C 1
ATOM 1236 O O . GLY A 1 161 ? 6.180 -10.559 10.657 1.00 68.62 161 GLY A O 1
ATOM 1237 N N . ASN A 1 162 ? 6.334 -10.220 12.852 1.00 80.62 162 ASN A N 1
ATOM 1238 C CA . ASN A 1 162 ? 5.587 -11.443 13.201 1.00 80.62 162 ASN A CA 1
ATOM 1239 C C . ASN A 1 162 ? 4.062 -11.304 13.043 1.00 80.62 162 ASN A C 1
ATOM 1241 O O . ASN A 1 162 ? 3.332 -12.285 13.159 1.00 80.62 162 ASN A O 1
ATOM 1245 N N . GLU A 1 163 ? 3.575 -10.086 12.842 1.00 89.62 163 GLU A N 1
ATOM 1246 C CA . GLU A 1 163 ? 2.156 -9.751 12.717 1.00 89.62 163 GLU A CA 1
ATOM 1247 C C . GLU A 1 163 ? 1.755 -9.533 11.251 1.00 89.62 163 GLU A C 1
ATOM 1249 O O . GLU A 1 163 ? 0.568 -9.365 10.969 1.00 89.62 163 GLU A O 1
ATOM 1254 N N . LEU A 1 164 ? 2.728 -9.554 10.330 1.00 90.75 164 LEU A N 1
ATOM 1255 C CA . LEU A 1 164 ? 2.541 -9.464 8.885 1.00 90.75 164 LEU A CA 1
ATOM 1256 C C . LEU A 1 164 ? 3.029 -10.747 8.216 1.00 90.75 164 LEU A C 1
ATOM 1258 O O . LEU A 1 164 ? 4.200 -11.102 8.290 1.00 90.75 164 LEU A O 1
ATOM 1262 N N . GLU A 1 165 ? 2.137 -11.405 7.494 1.00 92.56 165 GLU A N 1
ATOM 1263 C CA . GLU A 1 165 ? 2.460 -12.548 6.652 1.00 92.56 165 GLU A CA 1
ATOM 1264 C C . GLU A 1 165 ? 2.198 -12.167 5.196 1.00 92.56 165 GLU A C 1
ATOM 1266 O O . GLU A 1 165 ? 1.079 -11.793 4.836 1.00 92.56 165 GLU A O 1
ATOM 1271 N N . VAL A 1 166 ? 3.215 -12.269 4.337 1.00 92.50 166 VAL A N 1
ATOM 1272 C CA . VAL A 1 166 ? 3.013 -12.080 2.898 1.00 92.50 166 VAL A CA 1
ATOM 1273 C C . VAL A 1 166 ? 2.620 -13.406 2.263 1.00 92.50 166 VAL A C 1
ATOM 1275 O O . VAL A 1 166 ? 3.405 -14.350 2.229 1.00 92.50 166 VAL A O 1
ATOM 1278 N N . LEU A 1 167 ? 1.399 -13.466 1.740 1.00 94.25 167 LEU A N 1
ATOM 1279 C CA . LEU A 1 167 ? 0.817 -14.674 1.157 1.00 94.25 167 LEU A CA 1
ATOM 1280 C C . LEU A 1 167 ? 1.172 -14.833 -0.320 1.00 94.25 167 LEU A C 1
ATOM 1282 O O . LEU A 1 167 ? 1.274 -15.949 -0.829 1.00 94.25 167 LEU A O 1
ATOM 1286 N N . HIS A 1 168 ? 1.305 -13.716 -1.035 1.00 92.75 168 HIS A N 1
ATOM 1287 C CA . HIS A 1 168 ? 1.560 -13.725 -2.468 1.00 92.75 168 HIS A CA 1
ATOM 1288 C C . HIS A 1 168 ? 2.216 -12.428 -2.927 1.00 92.75 168 HIS A C 1
ATOM 1290 O O . HIS A 1 168 ? 1.811 -11.349 -2.502 1.00 92.75 168 HIS A O 1
ATOM 1296 N N . TRP A 1 169 ? 3.152 -12.549 -3.867 1.00 91.94 169 TRP A N 1
ATOM 1297 C CA . TRP A 1 169 ? 3.793 -11.431 -4.552 1.00 91.94 169 TRP A CA 1
ATOM 1298 C C . TRP A 1 169 ? 3.424 -11.419 -6.031 1.00 91.94 169 TRP A C 1
ATOM 1300 O O . TRP A 1 169 ? 3.319 -12.465 -6.671 1.00 91.94 169 TRP A O 1
ATOM 1310 N N . ARG A 1 170 ? 3.279 -10.220 -6.588 1.00 91.69 170 ARG A N 1
ATOM 1311 C CA . ARG A 1 170 ? 3.214 -9.973 -8.028 1.00 91.69 170 ARG A CA 1
ATOM 1312 C C . ARG A 1 170 ? 4.146 -8.833 -8.366 1.00 91.69 170 ARG A C 1
ATOM 1314 O O . ARG A 1 170 ? 4.108 -7.802 -7.706 1.00 91.69 170 ARG A O 1
ATOM 1321 N N . VAL A 1 171 ? 4.935 -9.025 -9.412 1.00 90.12 171 VAL A N 1
ATOM 1322 C CA . VAL A 1 171 ? 5.870 -8.025 -9.916 1.00 90.12 171 VAL A CA 1
AT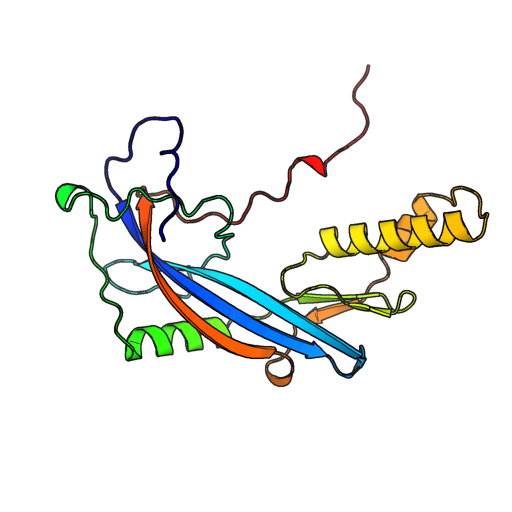OM 1323 C C . VAL A 1 171 ? 5.607 -7.840 -11.403 1.00 90.12 171 VAL A C 1
ATOM 1325 O O . VAL A 1 171 ? 5.408 -8.817 -12.127 1.00 90.12 171 VAL A O 1
ATOM 1328 N N . GLY A 1 172 ? 5.563 -6.593 -11.850 1.00 87.56 172 GLY A N 1
ATOM 1329 C CA . GLY A 1 172 ? 5.358 -6.227 -13.244 1.00 87.56 172 GLY A CA 1
ATOM 1330 C C . GLY A 1 172 ? 6.078 -4.931 -13.587 1.00 87.56 172 GLY A C 1
ATOM 1331 O O . GLY A 1 172 ? 6.562 -4.227 -12.706 1.00 87.56 172 GLY A O 1
ATOM 1332 N N . VAL A 1 173 ? 6.154 -4.616 -14.876 1.00 86.25 173 VAL A N 1
ATOM 1333 C CA . VAL A 1 173 ? 6.740 -3.362 -15.360 1.00 86.25 173 VAL A CA 1
ATOM 1334 C C . VAL A 1 173 ? 5.621 -2.473 -15.890 1.00 86.25 173 VAL A C 1
ATOM 1336 O O . VAL A 1 173 ? 4.818 -2.910 -16.714 1.00 86.25 173 VAL A O 1
ATOM 1339 N N . GLY A 1 174 ? 5.580 -1.232 -15.415 1.00 83.94 174 GLY A N 1
ATOM 1340 C CA . GLY A 1 174 ? 4.690 -0.178 -15.892 1.00 83.94 174 GLY A CA 1
ATOM 1341 C C . GLY A 1 174 ? 5.483 0.944 -16.562 1.00 83.94 174 GLY A C 1
ATOM 1342 O O . GLY A 1 174 ? 6.605 1.251 -16.160 1.00 83.94 174 GLY A O 1
ATOM 1343 N N . TRP A 1 175 ? 4.906 1.577 -17.582 1.00 83.88 175 TRP A N 1
ATOM 1344 C CA . TRP A 1 175 ? 5.534 2.685 -18.308 1.00 83.88 175 TRP A CA 1
ATOM 1345 C C . TRP A 1 175 ? 4.851 4.001 -17.976 1.00 83.88 175 TRP A C 1
ATOM 1347 O O . TRP A 1 175 ? 3.709 4.227 -18.360 1.00 83.88 175 TRP A O 1
ATOM 1357 N N . TYR A 1 176 ? 5.573 4.902 -17.322 1.00 81.94 176 TYR A N 1
ATOM 1358 C CA . TYR A 1 176 ? 5.036 6.177 -16.856 1.00 81.94 176 TYR A CA 1
ATOM 1359 C C . TYR A 1 176 ? 5.597 7.335 -17.687 1.00 81.94 176 TYR A C 1
ATOM 1361 O O . TYR A 1 176 ? 6.766 7.274 -18.074 1.00 81.94 176 TYR A O 1
ATOM 1369 N N . PRO A 1 177 ? 4.814 8.391 -17.989 1.00 83.75 177 PRO A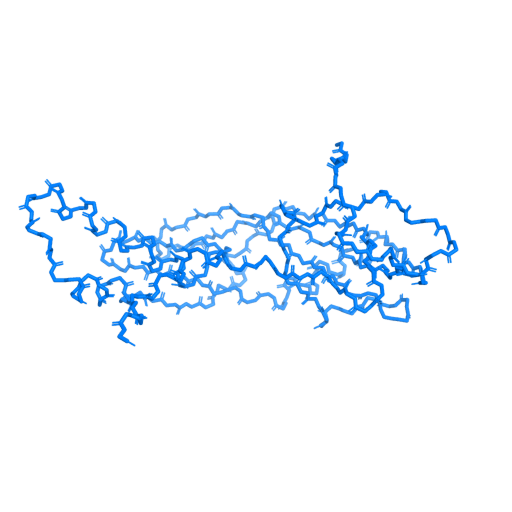 N 1
ATOM 1370 C CA . PRO A 1 177 ? 5.334 9.570 -18.677 1.00 83.75 177 PRO A CA 1
ATOM 1371 C C . PRO A 1 177 ? 6.582 10.113 -17.975 1.00 83.75 177 PRO A C 1
ATOM 1373 O O . PRO A 1 177 ? 6.624 10.202 -16.747 1.00 83.75 177 PRO A O 1
ATOM 1376 N N . ALA A 1 178 ? 7.611 10.488 -18.733 1.00 80.81 178 ALA A N 1
ATOM 1377 C CA . ALA A 1 178 ? 8.834 11.012 -18.134 1.00 80.81 178 ALA A CA 1
ATOM 1378 C C . ALA A 1 178 ? 8.536 12.249 -17.264 1.00 80.81 178 ALA A C 1
ATOM 1380 O O . ALA A 1 178 ? 7.850 13.176 -17.691 1.00 80.81 178 ALA A O 1
ATOM 1381 N N . GLY A 1 179 ? 9.047 12.247 -16.030 1.00 78.38 179 GLY A N 1
ATOM 1382 C CA . GLY A 1 179 ? 8.787 13.301 -15.043 1.00 78.38 179 GLY A CA 1
ATOM 1383 C C . GLY A 1 179 ? 7.459 13.170 -14.285 1.00 78.38 179 GLY A C 1
ATOM 1384 O O . GLY A 1 179 ? 7.228 13.935 -13.354 1.00 78.38 179 GLY A O 1
ATOM 1385 N N . VAL A 1 180 ? 6.611 12.193 -14.625 1.00 77.62 180 VAL A N 1
ATOM 1386 C CA . VAL A 1 180 ? 5.352 11.911 -13.924 1.00 77.62 180 VAL A CA 1
ATOM 1387 C C . VAL A 1 180 ? 5.371 10.465 -13.448 1.00 77.62 180 VAL A C 1
ATOM 1389 O O . VAL A 1 180 ? 5.079 9.549 -14.208 1.00 77.62 180 VAL A O 1
ATOM 1392 N N . GLY A 1 181 ? 5.727 10.255 -12.183 1.00 74.56 181 GLY A N 1
ATOM 1393 C CA . GLY A 1 181 ? 5.662 8.935 -11.563 1.00 74.56 181 GLY A CA 1
ATOM 1394 C C . GLY A 1 181 ? 4.228 8.491 -11.237 1.00 74.56 181 GLY A C 1
ATOM 1395 O O . GLY A 1 181 ? 3.277 9.279 -11.346 1.00 74.56 181 GLY A O 1
ATOM 1396 N N . PRO A 1 182 ? 4.062 7.237 -10.792 1.00 76.19 182 PRO A N 1
ATOM 1397 C CA . PRO A 1 182 ? 2.856 6.814 -10.101 1.00 76.19 182 PRO A CA 1
ATOM 1398 C C . PRO A 1 182 ? 2.595 7.761 -8.934 1.00 76.19 182 PRO A C 1
ATOM 1400 O O . PRO A 1 182 ? 3.508 8.145 -8.205 1.00 76.19 182 PRO A O 1
ATOM 1403 N N . ALA A 1 183 ? 1.340 8.167 -8.782 1.00 67.69 183 ALA A N 1
ATOM 1404 C CA . ALA A 1 183 ? 0.926 8.951 -7.633 1.00 67.69 183 ALA A CA 1
ATOM 1405 C C . ALA A 1 183 ? 0.073 8.068 -6.723 1.00 67.69 183 ALA A C 1
ATOM 1407 O O . ALA A 1 183 ? -0.704 7.253 -7.243 1.00 67.69 183 ALA A O 1
ATOM 1408 N N . PRO A 1 184 ? 0.151 8.268 -5.397 1.00 64.38 184 PRO A N 1
ATOM 1409 C CA . PRO A 1 184 ? -0.839 7.708 -4.492 1.00 64.38 184 PRO A CA 1
ATOM 1410 C C . PRO A 1 184 ? -2.239 8.132 -4.947 1.00 64.38 184 PRO A C 1
ATOM 1412 O O . PRO A 1 184 ? -2.407 9.181 -5.587 1.00 64.38 184 PRO A O 1
ATOM 1415 N N . ALA A 1 185 ? -3.248 7.311 -4.640 1.00 57.41 185 ALA A N 1
ATOM 1416 C CA . ALA A 1 185 ? -4.628 7.705 -4.884 1.00 57.41 185 ALA A CA 1
ATOM 1417 C C . ALA A 1 185 ? -4.848 9.107 -4.295 1.00 57.41 185 ALA A C 1
ATOM 1419 O O . ALA A 1 185 ? -4.417 9.356 -3.162 1.00 57.41 185 ALA A O 1
ATOM 1420 N N . PRO A 1 186 ? -5.480 10.044 -5.027 1.00 52.12 186 PRO A N 1
ATOM 1421 C CA . PRO A 1 186 ? -5.979 11.236 -4.369 1.00 52.12 186 PRO A CA 1
ATOM 1422 C C . PRO A 1 186 ? -6.881 10.759 -3.230 1.00 52.12 186 PRO A C 1
ATOM 1424 O O . PRO A 1 186 ? -7.831 10.014 -3.477 1.00 52.12 186 PRO A O 1
ATOM 1427 N N . ARG A 1 187 ? -6.552 11.150 -1.992 1.00 50.50 187 ARG A N 1
ATOM 1428 C CA . ARG A 1 187 ? -7.490 11.033 -0.871 1.00 50.50 187 ARG A CA 1
ATOM 1429 C C . ARG A 1 187 ? -8.774 11.693 -1.344 1.00 50.50 187 ARG A C 1
ATOM 1431 O O . ARG A 1 187 ? -8.699 12.812 -1.850 1.00 50.50 187 ARG A O 1
ATOM 1438 N N . ASP A 1 188 ? -9.885 10.967 -1.301 1.00 38.25 188 ASP A N 1
ATOM 1439 C CA . ASP A 1 188 ? -11.132 11.397 -1.924 1.00 38.25 188 ASP A CA 1
ATOM 1440 C C . ASP A 1 188 ? -11.461 12.833 -1.458 1.00 38.25 188 ASP A C 1
ATOM 1442 O O . ASP A 1 188 ? -11.709 13.044 -0.268 1.00 38.25 188 ASP A O 1
ATOM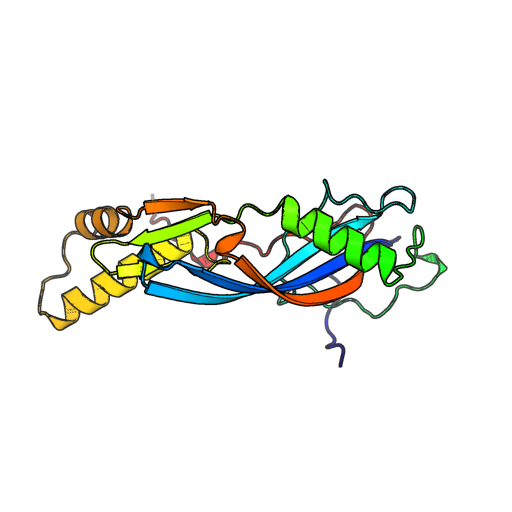 1446 N N . PRO A 1 189 ? -11.401 13.854 -2.337 1.00 35.06 189 PRO A N 1
ATOM 1447 C CA . PRO A 1 189 ? -11.566 15.248 -1.922 1.00 35.06 189 PRO A CA 1
ATOM 1448 C C . PRO A 1 189 ? -12.991 15.546 -1.434 1.00 35.06 189 PRO A C 1
ATOM 1450 O O . PRO A 1 189 ? -13.233 16.599 -0.854 1.00 35.06 189 PRO A O 1
ATOM 1453 N N . LEU A 1 190 ? -13.926 14.607 -1.620 1.00 32.94 190 LEU A N 1
ATOM 1454 C CA . LEU A 1 190 ? -15.306 14.684 -1.139 1.00 32.94 190 LEU A CA 1
ATOM 1455 C C . LEU A 1 190 ? -15.457 14.525 0.386 1.00 32.94 190 LEU A C 1
ATOM 1457 O O . LEU A 1 190 ? -16.578 14.586 0.878 1.00 32.94 190 LEU A O 1
ATOM 1461 N N . MET A 1 191 ? -14.363 14.355 1.139 1.00 34.56 191 MET A N 1
ATOM 1462 C CA . MET A 1 191 ? -14.387 14.355 2.612 1.00 34.56 191 MET A CA 1
ATOM 1463 C C . MET A 1 191 ? -13.950 15.690 3.243 1.00 34.56 191 MET A C 1
ATOM 1465 O O . MET A 1 191 ? -13.921 15.795 4.468 1.00 34.56 191 MET A O 1
ATOM 1469 N N . HIS A 1 192 ? -13.676 16.727 2.442 1.00 34.00 192 HIS A N 1
ATOM 1470 C CA . HIS A 1 192 ? -13.569 18.106 2.929 1.00 34.00 192 HIS A CA 1
ATOM 1471 C C . HIS A 1 192 ? -14.883 18.865 2.703 1.00 34.00 192 HIS A C 1
ATOM 1473 O O . HIS A 1 192 ? -14.954 19.764 1.870 1.00 34.00 192 HIS A O 1
ATOM 1479 N N . ASP A 1 193 ? -15.917 18.531 3.476 1.00 33.19 193 ASP A N 1
ATOM 1480 C CA . ASP A 1 193 ? -16.926 19.534 3.824 1.00 33.19 193 ASP A CA 1
ATOM 1481 C C . ASP A 1 193 ? -16.368 20.342 5.004 1.00 33.19 193 ASP A C 1
ATOM 1483 O O . ASP A 1 193 ? -16.536 19.972 6.168 1.00 33.19 193 ASP A O 1
ATOM 1487 N N . GLU A 1 194 ? -15.682 21.451 4.716 1.00 30.09 194 GLU A N 1
ATOM 1488 C CA . GLU A 1 194 ? -15.694 22.566 5.662 1.00 30.09 194 GLU A CA 1
ATOM 1489 C C . GLU A 1 194 ? -16.959 23.401 5.414 1.00 30.09 194 GLU A C 1
ATOM 1491 O O . GLU A 1 194 ? -17.234 23.796 4.275 1.00 30.09 194 GLU A O 1
ATOM 1496 N N . PRO A 1 195 ? -17.751 23.700 6.457 1.00 41.19 195 PRO A N 1
ATOM 1497 C CA . PRO A 1 195 ? -18.886 24.587 6.327 1.00 41.19 195 PRO A CA 1
ATOM 1498 C C . PRO A 1 195 ? -18.408 26.044 6.283 1.00 41.19 195 PRO A C 1
ATOM 1500 O O . PRO A 1 195 ? -17.902 26.574 7.266 1.00 41.19 195 PRO A O 1
ATOM 1503 N N . GLY A 1 196 ? -18.704 26.719 5.174 1.00 34.25 196 GLY A N 1
ATOM 1504 C CA . GLY A 1 196 ? -19.062 28.137 5.186 1.00 34.25 196 GLY A CA 1
ATOM 1505 C C . GLY A 1 196 ? -17.962 29.148 4.858 1.00 34.25 196 GLY A C 1
ATOM 1506 O O . GLY A 1 196 ? -17.110 29.472 5.674 1.00 34.25 196 GLY A O 1
ATOM 1507 N N . ALA A 1 197 ? -18.148 29.818 3.723 1.00 32.78 197 ALA A N 1
ATOM 1508 C CA . ALA A 1 197 ? -17.961 31.263 3.642 1.00 32.78 197 ALA A CA 1
ATOM 1509 C C . ALA A 1 197 ? -19.103 31.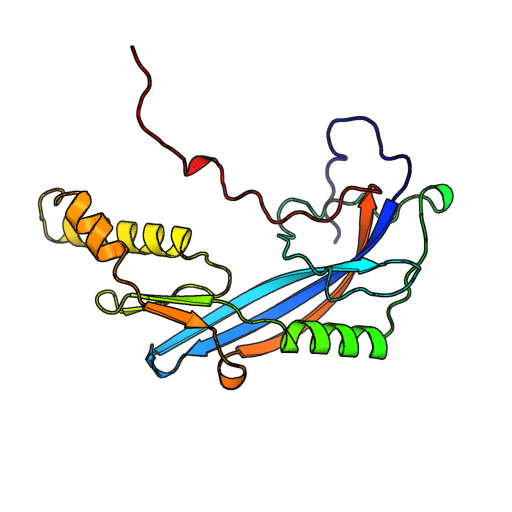849 2.803 1.00 32.78 197 ALA A C 1
ATOM 1511 O O . ALA A 1 197 ? -18.962 32.155 1.623 1.00 32.78 197 ALA A O 1
ATOM 1512 N N . GLY A 1 198 ? -20.277 31.928 3.428 1.00 39.81 198 GLY A N 1
ATOM 1513 C CA . GLY A 1 198 ? -21.278 32.921 3.077 1.00 39.81 198 GLY A CA 1
ATOM 1514 C C . GLY A 1 198 ? -21.103 34.109 4.015 1.00 39.81 198 GLY A C 1
ATOM 1515 O O . GLY A 1 198 ? -21.509 34.020 5.172 1.00 39.81 198 GLY A O 1
ATOM 1516 N N . ALA A 1 199 ? -20.472 35.167 3.516 1.00 37.25 199 ALA A N 1
ATOM 1517 C CA . ALA A 1 199 ? -20.665 36.566 3.896 1.00 37.25 199 ALA A CA 1
ATOM 1518 C C . ALA A 1 199 ? -19.999 37.436 2.825 1.00 37.25 199 ALA A C 1
ATOM 1520 O O . ALA A 1 199 ? -18.781 37.252 2.606 1.00 37.25 199 ALA A O 1
#